Protein AF-A0A3S4YFW0-F1 (afdb_monomer_lite)

Radius of gyration: 24.54 Å; chains: 1; bounding box: 80×60×54 Å

Sequence (195 aa):
MRDVNQYNYLVNNYIDFGVVFLARPETEPKTDLAKRFREVRRTLGFKERKQFAEHLGITVGSIGTYETGISEPTASALSKYQEICGVSLDWLITGNGEMFTDMAKAKAAGFKPQAIPAGLMKKLGRLVYTTYHDAKITVSPEDVAELAAELYGKLQELVQDINDKEEVEATFPLLKLHLTRQIEAEKTQPAITQD

pLDDT: mean 85.44, std 19.43, range [35.22, 98.12]

Structure (mmCIF, N/CA/C/O backbone):
data_AF-A0A3S4YFW0-F1
#
_entry.id   AF-A0A3S4YFW0-F1
#
loop_
_atom_site.group_PDB
_atom_site.id
_atom_site.type_symbol
_atom_site.label_atom_id
_atom_site.label_alt_id
_atom_site.label_comp_id
_atom_site.label_asym_id
_atom_site.label_entity_id
_atom_site.label_seq_id
_atom_site.pdbx_PDB_ins_code
_atom_site.Cartn_x
_atom_site.Cartn_y
_atom_site.Cartn_z
_atom_site.occupancy
_atom_site.B_iso_or_equiv
_atom_site.auth_seq_id
_atom_site.auth_comp_id
_atom_site.auth_asym_id
_atom_site.auth_atom_id
_atom_site.pdbx_PDB_model_num
ATOM 1 N N . MET A 1 1 ? 38.154 44.973 -7.893 1.00 44.09 1 MET A N 1
ATOM 2 C CA . MET A 1 1 ? 37.350 43.742 -8.034 1.00 44.09 1 MET A CA 1
ATOM 3 C C . MET A 1 1 ? 38.050 42.651 -7.250 1.00 44.09 1 MET A C 1
ATOM 5 O O . MET A 1 1 ? 39.149 42.278 -7.631 1.00 44.09 1 MET A O 1
ATOM 9 N N . ARG A 1 2 ? 37.502 42.256 -6.096 1.00 35.22 2 ARG A N 1
ATOM 10 C CA . ARG A 1 2 ? 38.026 41.135 -5.303 1.00 35.22 2 ARG A CA 1
ATOM 11 C C . ARG A 1 2 ? 37.181 39.902 -5.613 1.00 35.22 2 ARG A C 1
ATOM 13 O O . ARG A 1 2 ? 35.969 40.012 -5.764 1.00 35.22 2 ARG A O 1
ATOM 20 N N . ASP A 1 3 ? 37.889 38.803 -5.797 1.00 37.16 3 ASP A N 1
ATOM 21 C CA . ASP A 1 3 ? 37.500 37.565 -6.461 1.00 37.16 3 ASP A CA 1
ATOM 22 C C . ASP A 1 3 ? 36.337 36.839 -5.760 1.00 37.16 3 ASP A C 1
ATOM 24 O O . ASP A 1 3 ? 36.405 36.522 -4.572 1.00 37.16 3 ASP A O 1
ATOM 28 N N . VAL A 1 4 ? 35.270 36.551 -6.509 1.00 43.91 4 VAL A N 1
ATOM 29 C CA . VAL A 1 4 ? 34.080 35.807 -6.045 1.00 43.91 4 VAL A CA 1
ATOM 30 C C . VAL A 1 4 ? 34.435 34.346 -5.701 1.00 43.91 4 VAL A C 1
ATOM 32 O O . VAL A 1 4 ? 33.697 33.670 -4.984 1.00 43.91 4 VAL A O 1
ATOM 35 N N . ASN A 1 5 ? 35.610 33.863 -6.124 1.00 44.06 5 ASN A N 1
ATOM 36 C CA . ASN A 1 5 ? 36.068 32.495 -5.876 1.00 44.06 5 ASN A CA 1
ATOM 37 C C . ASN A 1 5 ? 36.545 32.213 -4.445 1.00 44.06 5 ASN A C 1
ATOM 39 O O . ASN A 1 5 ? 36.581 31.050 -4.046 1.00 44.06 5 ASN A O 1
ATOM 43 N N . GLN A 1 6 ? 36.873 33.229 -3.640 1.00 39.81 6 GLN A N 1
ATOM 44 C CA . GLN A 1 6 ? 37.365 32.987 -2.277 1.00 39.81 6 GLN A CA 1
ATOM 45 C C . GLN A 1 6 ? 36.223 32.734 -1.274 1.00 39.81 6 GLN A C 1
ATOM 47 O O . GLN A 1 6 ? 36.401 31.987 -0.314 1.00 39.81 6 GLN A O 1
ATOM 52 N N . TYR A 1 7 ? 35.024 33.272 -1.533 1.00 35.31 7 TYR A N 1
ATOM 53 C CA . TYR A 1 7 ? 33.832 33.002 -0.716 1.00 35.31 7 TYR A CA 1
ATOM 54 C C . TYR A 1 7 ? 33.278 31.588 -0.945 1.00 35.31 7 TYR A C 1
ATOM 56 O O . TYR A 1 7 ? 32.907 30.917 0.016 1.00 35.31 7 TYR A O 1
ATOM 64 N N . ASN A 1 8 ? 33.320 31.075 -2.180 1.00 40.62 8 ASN A N 1
ATOM 65 C CA . ASN A 1 8 ? 32.900 29.698 -2.476 1.00 40.62 8 ASN A CA 1
ATOM 66 C C . ASN A 1 8 ? 33.830 28.627 -1.874 1.00 40.62 8 ASN A C 1
ATOM 68 O O . ASN A 1 8 ? 33.407 27.488 -1.688 1.00 40.62 8 ASN A O 1
ATOM 72 N N . TYR A 1 9 ? 35.070 28.976 -1.519 1.00 39.06 9 TYR A N 1
ATOM 73 C CA . TYR A 1 9 ? 36.003 28.053 -0.861 1.00 39.06 9 TYR A CA 1
ATOM 74 C C . TYR A 1 9 ? 35.789 27.930 0.655 1.00 39.06 9 TYR A C 1
ATOM 76 O O . TYR A 1 9 ? 36.162 26.917 1.246 1.00 39.06 9 TYR A O 1
ATOM 84 N N . LEU A 1 10 ? 35.173 28.933 1.291 1.00 37.12 10 LEU A N 1
ATOM 85 C CA . LEU A 1 10 ? 34.911 28.927 2.735 1.00 37.12 10 LEU A CA 1
ATOM 86 C C . LEU A 1 10 ? 33.535 28.347 3.084 1.00 37.12 10 LEU A C 1
ATOM 88 O O . LEU A 1 10 ? 33.390 27.740 4.140 1.00 37.12 10 LEU A O 1
ATOM 92 N N . VAL A 1 11 ? 32.552 28.444 2.181 1.00 43.03 11 VAL A N 1
ATOM 93 C CA . VAL A 1 11 ? 31.234 27.805 2.366 1.00 43.03 11 VAL A CA 1
ATOM 94 C C . VAL A 1 11 ? 31.310 26.282 2.168 1.00 43.03 11 VAL A C 1
ATOM 96 O O . VAL A 1 11 ? 30.580 25.543 2.821 1.00 43.03 11 VAL A O 1
ATOM 99 N N . ASN A 1 12 ? 32.246 25.792 1.347 1.00 41.66 12 ASN A N 1
ATOM 100 C CA . ASN A 1 12 ? 32.406 24.357 1.077 1.00 41.66 12 ASN A CA 1
ATOM 101 C C . ASN A 1 12 ? 33.238 23.585 2.119 1.00 41.66 12 ASN A C 1
ATOM 103 O O . ASN A 1 12 ? 33.219 22.361 2.094 1.00 41.66 12 ASN A O 1
ATOM 107 N N . ASN A 1 13 ? 33.937 24.259 3.041 1.00 36.12 13 ASN A N 1
ATOM 108 C CA . ASN A 1 13 ? 34.834 23.607 4.013 1.00 36.12 13 ASN A CA 1
ATOM 109 C C . ASN A 1 13 ? 34.310 23.596 5.463 1.00 36.12 13 ASN A C 1
ATOM 111 O O . ASN A 1 13 ? 35.030 23.186 6.367 1.00 36.12 13 ASN A O 1
ATOM 115 N N . TYR A 1 14 ? 33.060 24.010 5.699 1.00 37.97 14 TYR A N 1
ATOM 116 C CA . TYR A 1 14 ? 32.407 23.907 7.017 1.00 37.97 14 TYR A CA 1
ATOM 117 C C . TYR A 1 14 ? 31.302 22.841 7.090 1.00 37.97 14 TYR A C 1
ATOM 119 O O . TYR A 1 14 ? 30.657 22.702 8.126 1.00 37.97 14 TYR A O 1
ATOM 127 N N . ILE A 1 15 ? 31.106 22.055 6.026 1.00 41.66 15 ILE A N 1
ATOM 128 C CA . ILE A 1 15 ? 30.096 20.980 5.967 1.00 41.66 15 ILE A CA 1
ATOM 129 C C . ILE A 1 15 ? 30.733 19.580 6.096 1.00 41.66 15 ILE A C 1
ATOM 131 O O . ILE A 1 15 ? 30.098 18.578 5.786 1.00 41.66 15 ILE A O 1
ATOM 135 N N . ASP A 1 16 ? 31.984 19.499 6.566 1.00 43.38 16 ASP A N 1
ATOM 136 C CA . ASP A 1 16 ? 32.751 18.243 6.673 1.00 43.38 16 ASP A CA 1
ATOM 137 C C . ASP A 1 16 ? 32.855 17.698 8.116 1.00 43.38 16 ASP A C 1
ATOM 139 O O . ASP A 1 16 ? 33.684 16.852 8.436 1.00 43.38 16 ASP A O 1
ATOM 143 N N . PHE A 1 17 ? 31.986 18.160 9.021 1.00 41.84 17 PHE A N 1
ATOM 144 C CA . PHE A 1 17 ? 31.819 17.587 10.361 1.00 41.84 17 PHE A CA 1
ATOM 145 C C . PHE A 1 17 ? 30.342 17.246 10.600 1.00 41.84 17 PHE A C 1
ATOM 147 O O . PHE A 1 17 ? 29.591 18.032 11.172 1.00 41.84 17 PHE A O 1
ATOM 154 N N . GLY A 1 18 ? 29.928 16.056 10.149 1.00 42.81 18 GLY A N 1
ATOM 155 C CA . GLY A 1 18 ? 28.621 15.467 10.479 1.00 42.81 18 GLY A CA 1
ATOM 156 C C . GLY A 1 18 ? 27.689 15.222 9.290 1.00 42.81 18 GLY A C 1
ATOM 157 O O . GLY A 1 18 ? 26.524 15.607 9.332 1.00 42.81 18 GLY A O 1
ATOM 158 N N . VAL A 1 19 ? 28.167 14.567 8.228 1.00 40.34 19 VAL A N 1
ATOM 159 C CA . VAL A 1 19 ? 27.309 14.138 7.115 1.00 40.34 19 VAL A CA 1
ATOM 160 C C . VAL A 1 19 ? 26.475 12.930 7.551 1.00 40.34 19 VAL A C 1
ATOM 162 O O . VAL A 1 19 ? 26.890 11.779 7.427 1.00 40.34 19 VAL A O 1
ATOM 165 N N . VAL A 1 20 ? 25.254 13.180 8.025 1.00 38.56 20 VAL A N 1
ATOM 166 C CA . VAL A 1 20 ? 24.161 12.234 7.777 1.00 38.56 20 VAL A CA 1
ATOM 167 C C . VAL A 1 20 ? 24.018 12.182 6.258 1.00 38.56 20 VAL A C 1
ATOM 169 O O . VAL A 1 20 ? 23.710 13.191 5.627 1.00 38.56 20 VAL A O 1
ATOM 172 N N . PHE A 1 21 ? 24.326 11.033 5.658 1.00 40.59 21 PHE A N 1
ATOM 173 C CA . PHE A 1 21 ? 24.270 10.808 4.214 1.00 40.59 21 PHE A CA 1
ATOM 174 C C . PHE A 1 21 ? 22.805 10.829 3.747 1.00 40.59 21 PHE A C 1
ATOM 176 O O . PHE A 1 21 ? 22.186 9.790 3.530 1.00 40.59 21 PHE A O 1
ATOM 183 N N . LEU A 1 22 ? 22.203 12.015 3.644 1.00 44.50 22 LEU A N 1
ATOM 184 C CA . LEU A 1 22 ? 20.890 12.178 3.035 1.00 44.50 22 LEU A CA 1
ATOM 185 C C . LEU A 1 22 ? 21.078 12.074 1.522 1.00 44.50 22 LEU A C 1
ATOM 187 O O . LEU A 1 22 ? 21.596 12.987 0.877 1.00 44.50 22 LEU A O 1
ATOM 191 N N . ALA A 1 23 ? 20.696 10.927 0.959 1.00 57.19 23 ALA A N 1
ATOM 192 C CA . ALA A 1 23 ? 20.616 10.751 -0.483 1.00 57.19 23 ALA A CA 1
ATOM 193 C C . ALA A 1 23 ? 19.811 11.912 -1.089 1.00 57.19 23 ALA A C 1
ATOM 195 O O . ALA A 1 23 ? 18.739 12.262 -0.590 1.00 57.19 23 ALA A O 1
ATOM 196 N N . ARG A 1 24 ? 20.333 12.527 -2.157 1.00 64.31 24 ARG A N 1
ATOM 197 C CA . ARG A 1 24 ? 19.632 13.604 -2.865 1.00 64.31 24 ARG A CA 1
ATOM 198 C C . ARG A 1 24 ? 18.226 13.111 -3.246 1.00 64.31 24 ARG A C 1
ATOM 200 O O . ARG A 1 24 ? 18.136 12.034 -3.841 1.00 64.31 24 ARG A O 1
ATOM 207 N N . PRO A 1 25 ? 17.155 13.870 -2.947 1.00 72.12 25 PRO A N 1
ATOM 208 C CA . PRO A 1 25 ? 15.795 13.432 -3.238 1.00 72.12 25 PRO A CA 1
ATOM 209 C C . PRO A 1 25 ? 15.624 13.126 -4.732 1.00 72.12 25 PRO A C 1
ATOM 211 O O . PRO A 1 25 ? 16.119 13.864 -5.593 1.00 72.12 25 PRO A O 1
ATOM 214 N N . GLU A 1 26 ? 14.947 12.013 -5.038 1.00 83.06 26 GLU A N 1
ATOM 215 C CA . GLU A 1 26 ? 14.611 11.640 -6.413 1.00 83.06 26 GLU A CA 1
ATOM 216 C C . GLU A 1 26 ? 13.713 12.719 -7.032 1.00 83.06 26 GLU A C 1
ATOM 218 O O . GLU A 1 26 ? 12.770 13.190 -6.406 1.00 83.06 26 GLU A O 1
ATOM 223 N N . THR A 1 27 ? 13.963 13.094 -8.288 1.00 89.88 27 THR A N 1
ATOM 224 C CA . THR A 1 27 ? 13.076 14.005 -9.030 1.00 89.88 27 THR A CA 1
ATOM 225 C C . THR A 1 27 ? 11.651 13.459 -9.069 1.00 89.88 27 THR A C 1
ATOM 227 O O . THR A 1 27 ? 11.479 12.278 -9.361 1.00 89.88 27 THR A O 1
ATOM 230 N N . GLU A 1 28 ? 10.636 14.287 -8.828 1.00 91.31 28 GLU A N 1
ATOM 231 C CA . GLU A 1 28 ? 9.233 13.854 -8.837 1.00 91.31 28 GLU A CA 1
ATOM 232 C C . GLU A 1 28 ? 8.749 13.390 -10.228 1.00 91.31 28 GLU A C 1
ATOM 234 O O . GLU A 1 28 ? 9.193 13.939 -11.246 1.00 91.31 28 GLU A O 1
ATOM 239 N N . PR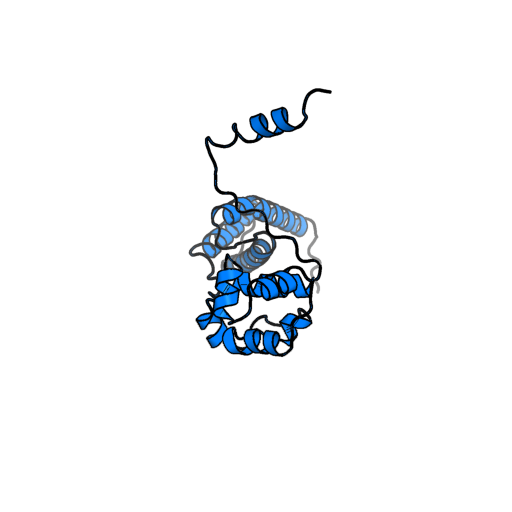O A 1 29 ? 7.864 12.374 -10.315 1.00 94.50 29 PRO A N 1
ATOM 240 C CA . PRO A 1 29 ? 7.258 11.961 -11.577 1.00 94.50 29 PRO A CA 1
ATOM 241 C C . PRO A 1 29 ? 6.345 13.058 -12.132 1.00 94.50 29 PRO A C 1
ATOM 243 O O . PRO A 1 29 ? 5.511 13.604 -11.412 1.00 94.50 29 PRO A O 1
ATOM 246 N N . LYS A 1 30 ? 6.454 13.346 -13.433 1.00 95.56 30 LYS A N 1
ATOM 247 C CA . LYS A 1 30 ? 5.636 14.374 -14.105 1.00 95.56 30 LYS A CA 1
ATOM 248 C C . LYS A 1 30 ? 4.295 13.863 -14.638 1.00 95.56 30 LYS A C 1
ATOM 250 O O . LYS A 1 30 ? 3.452 14.668 -15.014 1.00 95.56 30 LYS A O 1
ATOM 255 N N . THR A 1 31 ? 4.112 12.546 -14.709 1.00 94.75 31 THR A N 1
ATOM 256 C CA . THR A 1 31 ? 2.916 11.898 -15.270 1.00 94.75 31 THR A CA 1
ATOM 257 C C . THR A 1 31 ? 2.468 10.744 -14.380 1.00 94.75 31 THR A C 1
ATOM 259 O O . THR A 1 31 ? 3.277 10.174 -13.646 1.00 94.75 31 THR A O 1
ATOM 262 N N . ASP A 1 32 ? 1.194 10.358 -14.459 1.00 94.50 32 ASP A N 1
ATOM 263 C CA . ASP A 1 32 ? 0.684 9.224 -13.675 1.00 94.50 32 ASP A CA 1
ATOM 264 C C . ASP A 1 32 ? 1.288 7.888 -14.121 1.00 94.50 32 ASP A C 1
ATOM 266 O O . ASP A 1 32 ? 1.566 7.027 -13.291 1.00 94.50 32 ASP A O 1
ATOM 270 N N . LEU A 1 33 ? 1.604 7.747 -15.412 1.00 95.75 33 LEU A N 1
ATOM 271 C CA . LEU A 1 33 ? 2.367 6.605 -15.916 1.00 95.75 33 LEU A CA 1
ATOM 272 C C . LEU A 1 33 ? 3.743 6.519 -15.235 1.00 95.75 33 LEU A C 1
ATOM 274 O O . LEU A 1 33 ? 4.136 5.459 -14.753 1.00 95.75 33 LEU A O 1
ATOM 278 N N . ALA A 1 34 ? 4.455 7.644 -15.131 1.00 97.44 34 ALA A N 1
ATOM 279 C CA . ALA A 1 34 ? 5.755 7.699 -14.469 1.00 97.44 34 ALA A CA 1
ATOM 280 C C . ALA A 1 34 ? 5.668 7.365 -12.970 1.00 97.44 34 ALA A C 1
ATOM 282 O O . ALA A 1 34 ? 6.568 6.708 -12.437 1.00 97.44 34 ALA A O 1
ATOM 283 N N . LYS A 1 35 ? 4.579 7.773 -12.296 1.00 96.06 35 LYS A N 1
ATOM 284 C CA . LYS A 1 35 ? 4.300 7.373 -10.907 1.00 96.06 35 LYS A CA 1
ATOM 285 C C . LYS A 1 35 ? 4.183 5.856 -10.797 1.00 96.06 35 LYS A C 1
ATOM 287 O O . LYS A 1 35 ? 4.895 5.276 -9.986 1.00 96.06 35 LYS A O 1
ATOM 292 N N . ARG A 1 36 ? 3.394 5.214 -11.665 1.00 97.19 36 ARG A N 1
ATOM 293 C CA . ARG A 1 36 ? 3.211 3.752 -11.662 1.00 97.19 36 ARG A CA 1
ATOM 294 C C . ARG A 1 36 ? 4.503 2.985 -11.942 1.00 97.19 36 ARG A C 1
ATOM 296 O O . ARG A 1 36 ? 4.780 1.994 -11.276 1.00 97.19 36 ARG A O 1
ATOM 303 N N . PHE A 1 37 ? 5.359 3.466 -12.848 1.00 97.75 37 PHE A N 1
ATOM 304 C CA . PHE A 1 37 ? 6.691 2.873 -13.054 1.00 97.75 37 PHE A CA 1
ATOM 305 C C . PHE A 1 37 ? 7.546 2.890 -11.783 1.00 97.75 37 PHE A C 1
ATOM 307 O O . PHE A 1 37 ? 8.180 1.891 -11.435 1.00 97.75 37 PHE A O 1
ATOM 314 N N . ARG A 1 38 ? 7.544 4.021 -11.070 1.00 96.31 38 ARG A N 1
ATOM 315 C CA . ARG A 1 38 ? 8.252 4.147 -9.793 1.00 96.31 38 ARG A CA 1
ATOM 316 C C . ARG A 1 38 ? 7.621 3.275 -8.714 1.00 96.31 38 ARG A C 1
ATOM 318 O O . ARG A 1 38 ? 8.339 2.701 -7.898 1.00 96.31 38 ARG A O 1
ATOM 325 N N . GLU A 1 39 ? 6.299 3.188 -8.710 1.00 94.94 39 GLU A N 1
ATOM 326 C CA . GLU A 1 39 ? 5.530 2.382 -7.774 1.00 94.94 39 GLU A CA 1
ATOM 327 C C . GLU A 1 39 ? 5.893 0.905 -7.895 1.00 94.94 39 GLU A C 1
ATOM 329 O O . GLU A 1 39 ? 6.277 0.320 -6.892 1.00 94.94 39 GLU A O 1
ATOM 334 N N . VAL A 1 40 ? 5.929 0.332 -9.106 1.00 97.12 40 VAL A N 1
ATOM 335 C CA . VAL A 1 40 ? 6.371 -1.061 -9.318 1.00 97.12 40 VAL A CA 1
ATOM 336 C C . VAL A 1 40 ? 7.726 -1.313 -8.657 1.00 97.12 40 VAL A C 1
ATOM 338 O O . VAL A 1 40 ? 7.882 -2.268 -7.897 1.00 97.12 40 VAL A O 1
ATOM 341 N N . ARG A 1 41 ? 8.710 -0.437 -8.901 1.00 96.56 41 ARG A N 1
ATOM 342 C CA . ARG A 1 41 ? 10.050 -0.576 -8.321 1.00 96.56 41 ARG A CA 1
ATOM 343 C C . ARG A 1 41 ? 10.009 -0.605 -6.790 1.00 96.56 41 ARG A C 1
ATOM 345 O O . ARG A 1 41 ? 10.653 -1.452 -6.169 1.00 96.56 41 ARG A O 1
ATOM 352 N N . ARG A 1 42 ? 9.276 0.334 -6.187 1.00 92.38 42 ARG A N 1
ATOM 353 C CA . ARG A 1 42 ? 9.166 0.472 -4.727 1.00 92.38 42 ARG A CA 1
ATOM 354 C C . ARG A 1 42 ? 8.404 -0.697 -4.109 1.00 92.38 42 ARG A C 1
ATOM 356 O O . ARG A 1 42 ? 8.859 -1.242 -3.109 1.00 92.38 42 ARG A O 1
ATOM 363 N N . THR A 1 43 ? 7.322 -1.129 -4.746 1.00 91.00 43 THR A N 1
ATOM 364 C CA . THR A 1 43 ? 6.492 -2.267 -4.334 1.00 91.00 43 THR A CA 1
ATOM 365 C C . THR A 1 43 ? 7.262 -3.587 -4.360 1.00 91.00 43 THR A C 1
ATOM 367 O O . THR A 1 43 ? 7.057 -4.446 -3.505 1.00 91.00 43 THR A O 1
ATOM 370 N N . LEU A 1 44 ? 8.211 -3.738 -5.285 1.00 93.19 44 LEU A N 1
ATOM 371 C CA . LEU A 1 44 ? 9.139 -4.874 -5.323 1.00 93.19 44 LEU A CA 1
ATOM 372 C C . LEU A 1 44 ? 10.332 -4.728 -4.356 1.00 93.19 44 LEU A C 1
ATOM 374 O O . LEU A 1 44 ? 11.195 -5.600 -4.292 1.00 93.19 44 LEU A O 1
ATOM 378 N N . GLY A 1 45 ? 10.391 -3.639 -3.582 1.00 89.94 45 GLY A N 1
ATOM 379 C CA . GLY A 1 45 ? 11.388 -3.419 -2.534 1.00 89.94 45 GLY A CA 1
ATOM 380 C C . GLY A 1 45 ? 12.725 -2.842 -3.012 1.00 89.94 45 GLY A C 1
ATOM 381 O O . GLY A 1 45 ? 13.669 -2.760 -2.222 1.00 89.94 45 GLY A O 1
ATOM 382 N N . PHE A 1 46 ? 12.837 -2.413 -4.271 1.00 92.94 46 PHE A N 1
ATOM 383 C CA . PHE A 1 46 ? 14.074 -1.838 -4.802 1.00 92.94 46 PHE A CA 1
ATOM 384 C C . PHE A 1 46 ? 14.194 -0.352 -4.445 1.00 92.94 46 PHE A C 1
ATOM 386 O O . PHE A 1 46 ? 13.540 0.519 -5.031 1.00 92.94 46 PHE A O 1
ATOM 393 N N . LYS A 1 47 ? 15.094 -0.034 -3.509 1.00 89.25 47 LYS A N 1
ATOM 394 C CA . LYS A 1 47 ? 15.349 1.355 -3.090 1.00 89.25 47 LYS A CA 1
ATOM 395 C C . LYS A 1 47 ? 16.022 2.176 -4.188 1.00 89.25 47 LYS A C 1
ATOM 397 O O . LYS A 1 47 ? 15.676 3.338 -4.380 1.00 89.25 47 LYS A O 1
ATOM 402 N N . GLU A 1 48 ? 16.937 1.565 -4.937 1.00 92.31 48 GLU A N 1
ATOM 403 C CA . GLU A 1 48 ? 17.723 2.244 -5.967 1.00 92.31 48 GLU A CA 1
ATOM 404 C C . GLU A 1 48 ? 17.309 1.827 -7.382 1.00 92.31 48 GLU A C 1
ATOM 406 O O . GLU A 1 48 ? 17.177 0.640 -7.688 1.00 92.31 48 GLU A O 1
ATOM 411 N N . ARG A 1 49 ? 17.224 2.800 -8.303 1.00 95.56 49 ARG A N 1
ATOM 412 C CA . ARG A 1 49 ? 17.003 2.531 -9.739 1.00 95.56 49 ARG A CA 1
ATOM 413 C C . ARG A 1 49 ? 18.046 1.592 -10.330 1.00 95.56 49 ARG A C 1
ATOM 415 O O . ARG A 1 49 ? 17.717 0.820 -11.219 1.00 95.56 49 ARG A O 1
ATOM 422 N N . LYS A 1 50 ? 19.292 1.654 -9.847 1.00 96.00 50 LYS A N 1
ATOM 423 C CA . LYS A 1 50 ? 20.390 0.808 -10.329 1.00 96.00 50 LYS A CA 1
ATOM 424 C C . LYS A 1 50 ? 20.095 -0.679 -10.120 1.00 96.00 50 LYS A C 1
ATOM 426 O O . LYS A 1 50 ? 20.254 -1.453 -11.055 1.00 96.00 50 LYS A O 1
ATOM 431 N N . GLN A 1 51 ? 19.618 -1.045 -8.931 1.00 96.50 51 GLN A N 1
ATOM 432 C CA . GLN A 1 51 ? 19.278 -2.429 -8.590 1.00 96.50 51 GLN A CA 1
ATOM 433 C C . GLN A 1 51 ? 18.122 -2.942 -9.453 1.00 96.50 51 GLN A C 1
ATOM 435 O O . GLN A 1 51 ? 18.167 -4.051 -9.975 1.00 96.50 51 GLN A O 1
ATOM 440 N N . PHE A 1 52 ? 17.103 -2.106 -9.658 1.00 97.62 52 PHE A N 1
ATOM 441 C CA . PHE A 1 52 ? 15.950 -2.485 -10.470 1.00 97.62 52 PHE A CA 1
ATOM 442 C C . PHE A 1 52 ? 16.271 -2.574 -11.968 1.00 97.62 52 PHE A C 1
ATOM 444 O O . PHE A 1 52 ? 15.809 -3.473 -12.664 1.00 97.62 52 PHE A O 1
ATOM 451 N N . ALA A 1 53 ? 17.110 -1.664 -12.462 1.00 97.62 53 ALA A N 1
ATOM 452 C CA . ALA A 1 53 ? 17.629 -1.677 -13.823 1.00 97.62 53 ALA A CA 1
ATOM 453 C C . ALA A 1 53 ? 18.399 -2.975 -14.119 1.00 97.62 53 ALA A C 1
ATOM 455 O O . ALA A 1 53 ? 18.156 -3.610 -15.144 1.00 97.62 53 ALA A O 1
ATOM 456 N N . GLU A 1 54 ? 19.269 -3.399 -13.197 1.00 97.75 54 GLU A N 1
ATOM 457 C CA . GLU A 1 54 ? 19.980 -4.678 -13.276 1.00 97.75 54 GLU A CA 1
ATOM 458 C C . GLU A 1 54 ? 19.009 -5.866 -13.268 1.00 97.75 54 GLU A C 1
ATOM 460 O O . GLU A 1 54 ? 19.101 -6.725 -14.142 1.00 97.75 54 GLU A O 1
ATOM 465 N N . HIS A 1 55 ? 18.019 -5.860 -12.369 1.00 96.62 55 HIS A N 1
ATOM 466 C CA . HIS A 1 55 ? 16.991 -6.902 -12.288 1.00 96.62 55 HIS A CA 1
ATOM 467 C C . HIS A 1 55 ? 16.198 -7.073 -13.596 1.00 96.62 55 HIS A C 1
ATOM 469 O O . HIS A 1 55 ? 15.935 -8.194 -14.022 1.00 96.62 55 HIS A O 1
ATOM 475 N N . LEU A 1 56 ? 15.851 -5.969 -14.265 1.00 96.88 56 LEU A N 1
ATOM 476 C CA . LEU A 1 56 ? 15.125 -5.989 -15.539 1.00 96.88 56 LEU A CA 1
ATOM 477 C C . LEU A 1 56 ? 16.036 -6.143 -16.770 1.00 96.88 56 LEU A C 1
ATOM 479 O O . LEU A 1 56 ? 15.548 -6.293 -17.894 1.00 96.88 56 LEU A O 1
ATOM 483 N N . GLY A 1 57 ? 17.355 -6.017 -16.612 1.00 96.62 57 GLY A N 1
ATOM 484 C CA . GLY A 1 57 ? 18.282 -5.868 -17.735 1.00 96.62 57 GLY A CA 1
ATOM 485 C C . GLY A 1 57 ? 17.966 -4.641 -18.605 1.00 96.62 57 GLY A C 1
ATOM 486 O O . GLY A 1 57 ? 18.017 -4.718 -19.834 1.00 96.62 57 GLY A O 1
ATOM 487 N N . ILE A 1 58 ? 17.551 -3.528 -17.997 1.00 96.81 58 ILE A N 1
ATOM 488 C CA . ILE A 1 58 ? 17.298 -2.227 -18.644 1.00 96.81 58 ILE A CA 1
ATOM 489 C C . ILE A 1 58 ? 18.359 -1.241 -18.151 1.00 96.81 58 ILE A C 1
ATOM 491 O O . ILE A 1 58 ? 18.890 -1.389 -17.058 1.00 96.81 58 ILE A O 1
ATOM 495 N N . THR A 1 59 ? 18.706 -0.218 -18.933 1.00 97.50 59 THR A N 1
ATOM 496 C CA . THR A 1 59 ? 19.679 0.777 -18.459 1.00 97.50 59 THR A CA 1
ATOM 497 C C . THR A 1 59 ? 19.103 1.627 -17.320 1.00 97.50 59 THR A C 1
ATOM 499 O O . THR A 1 59 ? 17.924 1.989 -17.328 1.00 97.50 59 THR A O 1
ATOM 502 N N . VAL A 1 60 ? 19.951 2.019 -16.363 1.00 97.31 60 VAL A N 1
ATOM 503 C CA . VAL A 1 60 ? 19.558 2.913 -15.255 1.00 97.31 60 VAL A CA 1
ATOM 504 C C . VAL A 1 60 ? 18.987 4.235 -15.778 1.00 97.31 60 VAL A C 1
ATOM 506 O O . VAL A 1 60 ? 18.031 4.764 -15.213 1.00 97.31 60 VAL A O 1
ATOM 509 N N . GLY A 1 61 ? 19.545 4.746 -16.882 1.00 96.69 61 GLY A N 1
ATOM 510 C CA . GLY A 1 61 ? 19.071 5.959 -17.546 1.00 96.69 61 GLY A CA 1
ATOM 511 C C . GLY A 1 61 ? 17.632 5.826 -18.037 1.00 96.69 61 GLY A C 1
ATOM 512 O O . GLY A 1 61 ? 16.817 6.691 -17.734 1.00 96.69 61 GLY A O 1
ATOM 513 N N . SER A 1 62 ? 17.299 4.715 -18.705 1.00 97.31 62 SER A N 1
ATOM 514 C CA . SER A 1 62 ? 15.935 4.441 -19.175 1.00 97.31 62 SER A CA 1
ATOM 515 C C . SER A 1 62 ? 14.935 4.366 -18.020 1.00 97.31 62 SER A C 1
ATOM 517 O O . SER A 1 62 ? 13.901 5.022 -18.076 1.00 97.31 62 SER A O 1
ATOM 519 N N . ILE A 1 63 ? 15.262 3.648 -16.935 1.00 97.75 63 ILE A N 1
ATOM 520 C CA . ILE A 1 63 ? 14.415 3.612 -15.728 1.00 97.75 63 ILE A CA 1
ATOM 521 C C . ILE A 1 63 ? 14.215 5.027 -15.170 1.00 97.75 63 ILE A C 1
ATOM 523 O O . ILE A 1 63 ? 13.093 5.427 -14.872 1.00 97.75 63 ILE A O 1
ATOM 527 N N . GLY A 1 64 ? 15.290 5.817 -15.087 1.00 96.88 64 GLY A N 1
ATOM 528 C CA . GLY A 1 64 ? 15.227 7.205 -14.638 1.00 96.88 64 GLY A CA 1
ATOM 529 C C . GLY A 1 64 ? 14.305 8.076 -15.492 1.00 96.88 64 GLY A C 1
ATOM 530 O O . GLY A 1 64 ? 13.508 8.833 -14.938 1.00 96.88 64 GLY A O 1
ATOM 531 N N . THR A 1 65 ? 14.372 7.967 -16.820 1.00 97.06 65 THR A N 1
ATOM 532 C CA . THR A 1 65 ? 13.513 8.745 -17.724 1.00 97.06 65 THR A CA 1
ATOM 533 C C . THR A 1 65 ? 12.058 8.283 -17.695 1.00 97.06 65 THR A C 1
ATOM 535 O O . THR A 1 65 ? 11.173 9.133 -17.762 1.00 97.06 65 THR A O 1
ATOM 538 N N . TYR A 1 66 ? 11.796 6.984 -17.512 1.00 97.62 66 TYR A N 1
ATOM 539 C CA . TYR A 1 66 ? 10.434 6.456 -17.362 1.00 97.62 66 TYR A CA 1
ATOM 540 C C . TYR A 1 66 ? 9.799 6.922 -16.049 1.00 97.62 66 TYR A C 1
ATOM 542 O O . TYR A 1 66 ? 8.720 7.504 -16.056 1.00 97.62 66 TYR A O 1
ATOM 550 N N . GLU A 1 67 ? 10.504 6.782 -14.922 1.00 97.56 67 GLU A N 1
ATOM 551 C CA . GLU A 1 67 ? 10.007 7.182 -13.595 1.00 97.56 67 GLU A CA 1
ATOM 552 C C . GLU A 1 67 ? 9.877 8.696 -13.396 1.00 97.56 67 GLU A C 1
ATOM 554 O O . GLU A 1 67 ? 9.307 9.145 -12.399 1.00 97.56 67 GLU A O 1
ATOM 559 N N . THR A 1 68 ? 10.452 9.500 -14.289 1.00 96.56 68 THR A N 1
ATOM 560 C CA . THR A 1 68 ? 10.309 10.965 -14.284 1.00 96.56 68 THR A CA 1
ATOM 561 C C . THR A 1 68 ? 9.349 11.464 -15.362 1.00 96.56 68 THR A C 1
ATOM 563 O O . THR A 1 68 ? 8.974 12.636 -15.334 1.00 96.56 68 THR A O 1
ATOM 566 N N . GLY A 1 69 ? 8.915 10.595 -16.282 1.00 96.12 69 GLY A N 1
ATOM 567 C CA . GLY A 1 69 ? 8.049 10.953 -17.406 1.00 96.12 69 GLY A CA 1
ATOM 568 C C . GLY A 1 69 ? 8.759 11.768 -18.488 1.00 96.12 69 GLY A C 1
ATOM 569 O O . GLY A 1 69 ? 8.117 12.543 -19.188 1.00 96.12 69 GLY A O 1
ATOM 570 N N . ILE A 1 70 ? 10.087 11.651 -18.595 1.00 96.44 70 ILE A N 1
ATOM 571 C CA . ILE A 1 70 ? 10.878 12.297 -19.656 1.00 96.44 70 ILE A CA 1
ATOM 572 C C . ILE A 1 70 ? 10.720 11.547 -20.983 1.00 96.44 70 ILE A C 1
ATOM 574 O O . ILE A 1 70 ? 10.745 12.169 -22.041 1.00 96.44 70 ILE A O 1
ATOM 578 N N . SER A 1 71 ? 10.575 10.223 -20.935 1.00 95.00 71 SER A N 1
ATOM 579 C CA . SER A 1 71 ? 10.366 9.391 -22.118 1.00 95.00 71 SER A CA 1
ATOM 580 C C . SER A 1 71 ? 9.325 8.313 -21.859 1.00 95.00 71 SER A C 1
ATOM 582 O O . SER A 1 71 ? 9.102 7.900 -20.718 1.00 95.00 71 SER A O 1
ATOM 584 N N . GLU A 1 72 ? 8.702 7.854 -22.940 1.00 92.31 72 GLU A N 1
ATOM 585 C CA . GLU A 1 72 ? 7.790 6.718 -22.911 1.00 92.31 72 GLU A CA 1
ATOM 586 C C . GLU A 1 72 ? 8.558 5.386 -22.970 1.00 92.31 72 GLU A C 1
ATOM 588 O O . GLU A 1 72 ? 9.623 5.297 -23.599 1.00 92.31 72 GLU A O 1
ATOM 593 N N . PRO A 1 73 ? 8.042 4.335 -22.310 1.00 94.19 73 PRO A N 1
ATOM 594 C CA . PRO A 1 73 ? 8.630 3.005 -22.359 1.00 94.19 73 PRO A CA 1
ATOM 595 C C . PRO A 1 73 ? 8.493 2.396 -23.756 1.00 94.19 73 PRO A C 1
ATOM 597 O O . PRO A 1 73 ? 7.469 2.523 -24.422 1.00 94.19 73 PRO A O 1
ATOM 600 N N . THR A 1 74 ? 9.518 1.669 -24.195 1.00 96.50 74 THR A N 1
ATOM 601 C CA . THR A 1 74 ? 9.405 0.866 -25.418 1.00 96.50 74 THR A CA 1
ATOM 602 C C . THR A 1 74 ? 8.585 -0.395 -25.152 1.00 96.50 74 TH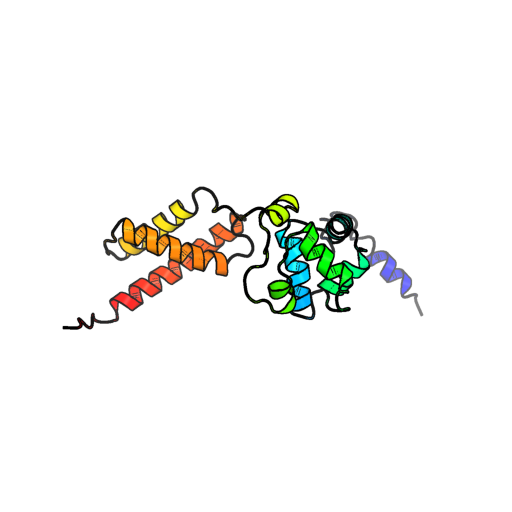R A C 1
ATOM 604 O O . THR A 1 74 ? 8.520 -0.872 -24.017 1.00 96.50 74 THR A O 1
ATOM 607 N N . ALA A 1 75 ? 8.036 -1.007 -26.205 1.00 96.81 75 ALA A N 1
ATOM 608 C CA . ALA A 1 75 ? 7.365 -2.305 -26.088 1.00 96.81 75 ALA A CA 1
ATOM 609 C C . ALA A 1 75 ? 8.266 -3.365 -25.422 1.00 96.81 75 ALA A C 1
ATOM 611 O O . ALA A 1 75 ? 7.817 -4.094 -24.549 1.00 96.81 75 ALA A O 1
ATOM 612 N N . SER A 1 76 ? 9.566 -3.380 -25.749 1.00 96.94 76 SER A N 1
ATOM 613 C CA . SER A 1 76 ? 10.537 -4.283 -25.113 1.00 96.94 76 SER A CA 1
ATOM 614 C C . SER A 1 76 ? 10.706 -4.020 -23.612 1.00 96.94 76 SER A C 1
ATOM 616 O O . SER A 1 76 ? 10.850 -4.967 -22.839 1.00 96.94 76 SER A O 1
ATOM 618 N N . ALA A 1 77 ? 10.672 -2.755 -23.177 1.00 96.56 77 ALA A N 1
ATOM 619 C CA . ALA A 1 77 ? 10.688 -2.431 -21.755 1.00 96.56 77 ALA A CA 1
ATOM 620 C C . ALA A 1 77 ? 9.406 -2.924 -21.070 1.00 96.56 77 ALA A C 1
ATOM 622 O O . ALA A 1 77 ? 9.500 -3.585 -20.043 1.00 96.56 77 ALA A O 1
ATOM 623 N N . LEU A 1 78 ? 8.231 -2.682 -21.659 1.00 97.69 78 LEU A N 1
ATOM 624 C CA . LEU A 1 78 ? 6.949 -3.160 -21.126 1.00 97.69 78 LEU A CA 1
ATOM 625 C C . LEU A 1 78 ? 6.922 -4.689 -20.978 1.00 97.69 78 LEU A C 1
ATOM 627 O O . LEU A 1 78 ? 6.579 -5.190 -19.907 1.00 97.69 78 LEU A O 1
ATOM 631 N N . SER A 1 79 ? 7.375 -5.429 -21.997 1.00 97.50 79 SER A N 1
ATOM 632 C CA . SER A 1 79 ? 7.472 -6.893 -21.937 1.00 97.50 79 SER A CA 1
ATOM 633 C C . SER A 1 79 ? 8.322 -7.366 -20.760 1.00 97.50 79 SER A C 1
ATOM 635 O O . SER A 1 79 ? 7.924 -8.293 -20.067 1.00 97.50 79 SER A O 1
ATOM 637 N N . LYS A 1 80 ? 9.438 -6.694 -20.448 1.00 97.88 80 LYS A N 1
ATOM 638 C CA . LYS A 1 80 ? 10.280 -7.051 -19.293 1.00 97.88 80 LYS A CA 1
ATOM 639 C C . LYS A 1 80 ? 9.558 -6.882 -17.957 1.00 97.88 80 LYS A C 1
ATOM 641 O O . LYS A 1 80 ? 9.678 -7.752 -17.101 1.00 97.88 80 LYS A O 1
ATOM 646 N N . TYR A 1 81 ? 8.784 -5.810 -17.781 1.00 97.94 81 TYR A N 1
ATOM 647 C CA . TYR A 1 81 ? 7.980 -5.617 -16.564 1.00 97.94 81 TYR A CA 1
ATOM 648 C C . TYR A 1 81 ? 6.950 -6.743 -16.397 1.00 97.94 81 TYR A C 1
ATOM 650 O O . TYR A 1 81 ? 6.771 -7.270 -15.299 1.00 97.94 81 TYR A O 1
ATOM 658 N N . GLN A 1 82 ? 6.308 -7.158 -17.487 1.00 97.69 82 GLN A N 1
ATOM 659 C CA . GLN A 1 82 ? 5.340 -8.250 -17.454 1.00 97.69 82 GLN A CA 1
ATOM 660 C C . GLN A 1 82 ? 6.005 -9.620 -17.233 1.00 97.69 82 GLN A C 1
ATOM 662 O O . GLN A 1 82 ? 5.566 -10.408 -16.396 1.00 97.69 82 GLN A O 1
ATOM 667 N N . GLU A 1 83 ? 7.069 -9.927 -17.973 1.00 97.56 83 GLU A N 1
ATOM 668 C CA . GLU A 1 83 ? 7.701 -11.248 -17.983 1.00 97.56 83 GLU A CA 1
ATOM 669 C C . GLU A 1 83 ? 8.499 -11.538 -16.715 1.00 97.56 83 GLU A C 1
ATOM 671 O O . GLU A 1 83 ? 8.433 -12.665 -16.223 1.00 97.56 83 GLU A O 1
ATOM 676 N N . ILE A 1 84 ? 9.217 -10.538 -16.197 1.00 97.38 84 ILE A N 1
ATOM 677 C CA . ILE A 1 84 ? 10.117 -10.683 -15.046 1.00 97.38 84 ILE A CA 1
ATOM 678 C C . ILE A 1 84 ? 9.360 -10.423 -13.744 1.00 97.38 84 ILE A C 1
ATOM 680 O O . ILE A 1 84 ? 9.478 -11.197 -12.799 1.00 97.38 84 ILE A O 1
ATOM 684 N N . CYS A 1 85 ? 8.552 -9.361 -13.696 1.00 96.88 85 CYS A N 1
ATOM 685 C CA . CYS A 1 85 ? 7.890 -8.938 -12.462 1.00 96.88 85 CYS A CA 1
ATOM 686 C C . CYS A 1 85 ? 6.423 -9.374 -12.361 1.00 96.88 85 CYS A C 1
ATOM 688 O O . CYS A 1 85 ? 5.821 -9.207 -11.305 1.00 96.88 85 CYS A O 1
ATOM 690 N N . GLY A 1 86 ? 5.825 -9.914 -13.428 1.00 97.12 86 GLY A N 1
ATOM 691 C CA . GLY A 1 86 ? 4.408 -10.290 -13.432 1.00 97.12 86 GLY A CA 1
ATOM 692 C C . GLY A 1 86 ? 3.447 -9.099 -13.458 1.00 97.12 86 GLY A C 1
ATOM 693 O O . GLY A 1 86 ? 2.281 -9.264 -13.098 1.00 97.12 86 GLY A O 1
ATOM 694 N N . VAL A 1 87 ? 3.924 -7.909 -13.844 1.00 97.94 87 VAL A N 1
ATOM 695 C CA . VAL A 1 87 ? 3.132 -6.669 -13.855 1.00 97.94 87 VAL A CA 1
ATOM 696 C C . VAL A 1 87 ? 2.058 -6.714 -14.942 1.00 97.94 87 VAL A C 1
ATOM 698 O O . VAL A 1 87 ? 2.322 -7.100 -16.081 1.00 97.94 87 VAL A O 1
ATOM 701 N N . SER A 1 88 ? 0.856 -6.268 -14.590 1.00 98.12 88 SER A N 1
ATOM 702 C CA . SER A 1 88 ? -0.249 -6.041 -15.517 1.00 98.12 88 SER A CA 1
ATOM 703 C C . SER A 1 88 ? 0.043 -4.830 -16.401 1.00 98.12 88 SER A C 1
ATOM 705 O O . SER A 1 88 ? 0.183 -3.711 -15.903 1.00 98.12 88 SER A O 1
ATOM 707 N N . LEU A 1 89 ? 0.112 -5.023 -17.721 1.00 97.38 89 LEU A N 1
ATOM 708 C CA . LEU A 1 89 ? 0.268 -3.899 -18.652 1.00 97.38 89 LEU A CA 1
ATOM 709 C C . LEU A 1 89 ? -0.969 -2.996 -18.678 1.00 97.38 89 LEU A C 1
ATOM 711 O O . LEU A 1 89 ? -0.823 -1.790 -18.862 1.00 97.38 89 LEU A O 1
ATOM 715 N N . ASP A 1 90 ? -2.158 -3.560 -18.451 1.00 97.69 90 ASP A N 1
ATOM 716 C CA . ASP A 1 90 ? -3.399 -2.789 -18.364 1.00 97.69 90 ASP A CA 1
ATOM 717 C C . ASP A 1 90 ? -3.351 -1.817 -17.181 1.00 97.69 90 ASP A C 1
ATOM 719 O O . ASP A 1 90 ? -3.515 -0.611 -17.370 1.00 97.69 90 ASP A O 1
ATOM 723 N N . TRP A 1 91 ? -2.982 -2.305 -15.992 1.00 97.88 91 TRP A N 1
ATOM 724 C CA . TRP A 1 91 ? -2.784 -1.451 -14.819 1.00 97.88 91 TRP A CA 1
ATOM 725 C C . TRP A 1 91 ? -1.637 -0.463 -15.023 1.00 97.88 91 TRP A C 1
ATOM 727 O O . TRP A 1 91 ? -1.768 0.720 -14.720 1.00 97.88 91 TRP A O 1
ATOM 737 N N . LEU A 1 92 ? -0.509 -0.905 -15.583 1.00 97.12 92 LEU A N 1
ATOM 738 C CA . LEU A 1 92 ? 0.649 -0.035 -15.768 1.00 97.12 92 LEU A CA 1
ATOM 739 C C . LEU A 1 92 ? 0.320 1.145 -16.695 1.00 97.12 92 LEU A C 1
ATOM 741 O O . LEU A 1 92 ? 0.732 2.273 -16.424 1.00 97.12 92 LEU A O 1
ATOM 745 N N . ILE A 1 93 ? -0.458 0.914 -17.755 1.00 95.25 93 ILE A N 1
ATOM 746 C CA . ILE A 1 93 ? -0.835 1.944 -18.729 1.00 95.25 93 ILE A CA 1
ATOM 747 C C . ILE A 1 93 ? -2.006 2.790 -18.222 1.00 95.25 93 ILE A C 1
ATOM 749 O O . ILE A 1 93 ? -1.920 4.017 -18.270 1.00 95.25 93 ILE A O 1
ATOM 753 N N . THR A 1 94 ? -3.070 2.168 -17.714 1.00 95.06 94 THR A N 1
ATOM 754 C CA . THR A 1 94 ? -4.341 2.848 -17.403 1.00 95.06 94 THR A CA 1
ATOM 755 C C . THR A 1 94 ? -4.494 3.229 -15.931 1.00 95.06 94 THR A C 1
ATOM 757 O O . THR A 1 94 ? -5.174 4.202 -15.621 1.00 95.06 94 THR A O 1
ATOM 760 N N . GLY A 1 95 ? -3.833 2.504 -15.029 1.00 92.12 95 GLY A N 1
ATOM 761 C CA . GLY A 1 95 ? -4.030 2.576 -13.580 1.00 92.12 95 GLY A CA 1
ATOM 762 C C . GLY A 1 95 ? -5.198 1.736 -13.059 1.00 92.12 95 GLY A C 1
ATOM 763 O O . GLY A 1 95 ? -5.437 1.741 -11.856 1.00 92.12 95 GLY A O 1
ATOM 764 N N . ASN A 1 96 ? -5.919 1.022 -13.926 1.00 90.56 96 ASN A N 1
ATOM 765 C CA . ASN A 1 96 ? -7.082 0.230 -13.534 1.00 90.56 96 ASN A CA 1
ATOM 766 C C . ASN A 1 96 ? -6.705 -1.220 -13.204 1.00 90.56 96 ASN A C 1
ATOM 768 O O . ASN A 1 96 ? -5.800 -1.795 -13.804 1.00 90.56 96 ASN A O 1
ATOM 772 N N . GLY A 1 97 ? -7.446 -1.827 -12.276 1.00 92.81 97 GLY A N 1
ATOM 773 C CA . GLY A 1 97 ? -7.259 -3.224 -11.884 1.00 92.81 97 GLY A CA 1
ATOM 774 C C . GLY A 1 97 ? -6.062 -3.450 -10.958 1.00 92.81 97 GLY A C 1
ATOM 775 O O . GLY A 1 97 ? -5.617 -2.546 -10.257 1.00 92.81 97 GLY A O 1
ATOM 776 N N . GLU A 1 98 ? -5.562 -4.683 -10.941 1.00 92.00 98 GLU A N 1
ATOM 777 C CA . GLU A 1 98 ? -4.464 -5.105 -10.068 1.00 92.00 98 GLU A CA 1
ATOM 778 C C . GLU A 1 98 ? -3.092 -4.867 -10.713 1.00 92.00 98 GLU A C 1
ATOM 780 O O . GLU A 1 98 ? -2.895 -5.126 -11.905 1.00 92.00 98 GLU A O 1
ATOM 785 N N . MET A 1 99 ? -2.105 -4.462 -9.904 1.00 95.69 99 MET A N 1
ATOM 786 C CA . MET A 1 99 ? -0.727 -4.226 -10.359 1.00 95.69 99 MET A CA 1
ATOM 787 C C . MET A 1 99 ? -0.076 -5.479 -10.955 1.00 95.69 99 MET A C 1
ATOM 789 O O . MET A 1 99 ? 0.686 -5.376 -11.918 1.00 95.69 99 MET A O 1
ATOM 793 N N . PHE A 1 100 ? -0.366 -6.660 -10.406 1.00 96.50 100 PHE A N 1
ATOM 794 C CA . PHE A 1 100 ? 0.245 -7.920 -10.822 1.00 96.50 100 PHE A CA 1
ATOM 795 C C . PHE A 1 100 ? -0.797 -8.886 -11.383 1.00 96.50 100 PHE A C 1
ATOM 797 O O . PHE A 1 100 ? -1.771 -9.224 -10.719 1.00 96.50 100 PHE A O 1
ATOM 804 N N . THR A 1 101 ? -0.547 -9.392 -12.590 1.00 95.38 101 THR A N 1
ATOM 805 C CA . THR A 1 101 ? -1.311 -10.500 -13.192 1.00 95.38 101 THR A CA 1
ATOM 806 C C . THR A 1 101 ? -0.731 -11.870 -12.847 1.00 95.38 101 THR A C 1
ATOM 808 O O . THR A 1 101 ? -1.413 -12.879 -13.000 1.00 95.38 101 THR A O 1
ATOM 811 N N . ASP A 1 102 ? 0.525 -11.926 -12.390 1.00 95.19 102 ASP A N 1
ATOM 812 C CA . ASP A 1 102 ? 1.201 -13.166 -11.998 1.00 95.19 102 ASP A CA 1
ATOM 813 C C . ASP A 1 102 ? 1.877 -13.000 -10.632 1.00 95.19 102 ASP A C 1
ATOM 815 O O . ASP A 1 102 ? 2.980 -12.462 -10.499 1.00 95.19 102 ASP A O 1
ATOM 819 N N . MET A 1 103 ? 1.201 -13.499 -9.599 1.00 92.50 103 MET A N 1
ATOM 820 C CA . MET A 1 103 ? 1.676 -13.421 -8.219 1.00 92.50 103 MET A CA 1
ATOM 821 C C . MET A 1 103 ? 2.908 -14.286 -7.946 1.00 92.50 103 MET A C 1
ATOM 823 O O . MET A 1 103 ? 3.642 -14.000 -6.998 1.00 92.50 103 MET A O 1
ATOM 827 N N . ALA A 1 104 ? 3.148 -15.343 -8.727 1.00 93.44 104 ALA A N 1
ATOM 828 C CA . ALA A 1 104 ? 4.342 -16.165 -8.561 1.00 93.44 104 ALA A CA 1
ATOM 829 C C . AL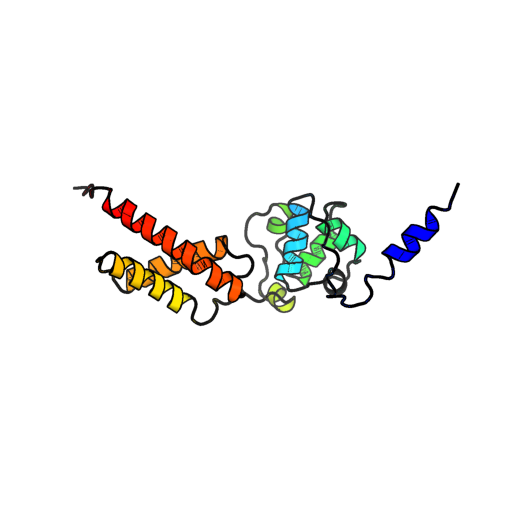A A 1 104 ? 5.578 -15.388 -9.025 1.00 93.44 104 ALA A C 1
ATOM 831 O O . ALA A 1 104 ? 6.571 -15.324 -8.296 1.00 93.44 104 ALA A O 1
ATOM 832 N N . LYS A 1 105 ? 5.479 -14.717 -10.179 1.00 95.31 105 LYS A N 1
ATOM 833 C CA . LYS A 1 105 ? 6.528 -13.822 -10.684 1.00 95.31 105 LYS A CA 1
ATOM 834 C C . LYS A 1 105 ? 6.740 -12.617 -9.786 1.00 95.31 105 LYS A C 1
ATOM 836 O O . LYS A 1 105 ? 7.879 -12.339 -9.431 1.00 95.31 105 LYS A O 1
ATOM 841 N N . ALA A 1 106 ? 5.664 -11.965 -9.346 1.00 92.75 106 ALA A N 1
ATOM 842 C CA . ALA A 1 106 ? 5.764 -10.831 -8.433 1.00 92.75 106 ALA A CA 1
ATOM 843 C C . ALA A 1 106 ? 6.548 -11.213 -7.168 1.00 92.75 106 ALA A C 1
ATOM 845 O O . ALA A 1 106 ? 7.514 -10.542 -6.806 1.00 92.75 106 ALA A O 1
ATOM 846 N N . LYS A 1 107 ? 6.195 -12.340 -6.528 1.00 91.31 107 LYS A N 1
ATOM 847 C CA . LYS A 1 107 ? 6.900 -12.842 -5.336 1.00 91.31 107 LYS A CA 1
ATOM 848 C C . LYS A 1 107 ? 8.365 -13.173 -5.619 1.00 91.31 107 LYS A C 1
ATOM 850 O O . LYS A 1 107 ? 9.228 -12.807 -4.825 1.00 91.31 107 LYS A O 1
ATOM 855 N N . ALA A 1 108 ? 8.653 -13.829 -6.745 1.00 92.44 108 ALA A N 1
ATOM 856 C CA . ALA A 1 108 ? 10.024 -14.127 -7.162 1.00 92.44 108 ALA A CA 1
ATOM 857 C C . ALA A 1 108 ? 10.848 -12.851 -7.423 1.00 92.44 108 ALA A C 1
ATOM 859 O O . ALA A 1 108 ? 12.039 -12.818 -7.119 1.00 92.44 108 ALA A O 1
ATOM 860 N N . ALA A 1 109 ? 10.205 -11.789 -7.914 1.00 91.50 109 ALA A N 1
ATOM 861 C CA . ALA A 1 109 ? 10.797 -10.474 -8.149 1.00 91.50 109 ALA A CA 1
ATOM 862 C C . ALA A 1 109 ? 10.927 -9.609 -6.880 1.00 91.50 109 ALA A C 1
ATOM 864 O O . ALA A 1 109 ? 11.390 -8.474 -6.959 1.00 91.50 109 ALA A O 1
ATOM 865 N N . GLY A 1 110 ? 10.545 -10.128 -5.708 1.00 87.12 110 GLY A N 1
ATOM 866 C CA . GLY A 1 110 ? 10.703 -9.442 -4.426 1.00 87.12 110 GLY A CA 1
ATOM 867 C C . GLY A 1 110 ? 9.419 -8.857 -3.843 1.00 87.12 110 GLY A C 1
ATOM 868 O O . GLY A 1 110 ? 9.471 -8.311 -2.740 1.00 87.12 110 GLY A O 1
ATOM 869 N N . PHE A 1 111 ? 8.265 -9.015 -4.506 1.00 89.00 111 PHE A N 1
ATOM 870 C CA . PHE A 1 111 ? 6.981 -8.635 -3.921 1.00 89.00 111 PHE A CA 1
ATOM 871 C C . PHE A 1 111 ? 6.736 -9.428 -2.639 1.00 89.00 111 PHE A C 1
ATOM 873 O O . PHE A 1 111 ? 6.587 -10.655 -2.644 1.00 89.00 111 PHE A O 1
ATOM 880 N N . LYS A 1 112 ? 6.647 -8.709 -1.527 1.00 81.12 112 LYS A N 1
ATOM 881 C CA . LYS A 1 112 ? 6.210 -9.260 -0.251 1.00 81.12 112 LYS A CA 1
ATOM 882 C C . LYS A 1 112 ? 4.800 -8.738 -0.023 1.00 81.12 112 LYS A C 1
ATOM 884 O O . LYS A 1 112 ? 4.659 -7.531 0.163 1.00 81.12 112 LYS A O 1
ATOM 889 N N . PRO A 1 113 ? 3.769 -9.606 -0.049 1.00 68.75 113 PRO A N 1
ATOM 890 C CA . PRO A 1 113 ? 2.438 -9.200 0.371 1.00 68.75 113 PRO A CA 1
ATOM 891 C C . PRO A 1 113 ? 2.567 -8.525 1.730 1.00 68.75 113 PRO A C 1
ATOM 893 O O . PRO A 1 113 ? 3.208 -9.085 2.625 1.00 68.75 113 PRO A O 1
ATOM 896 N N . GLN A 1 114 ? 2.026 -7.316 1.857 1.00 68.75 114 GLN A N 1
ATOM 897 C CA . GLN A 1 114 ? 2.035 -6.610 3.128 1.00 68.75 114 GLN A CA 1
ATOM 898 C C . GLN A 1 114 ? 1.259 -7.477 4.121 1.00 68.75 114 GLN A C 1
ATOM 900 O O . GLN A 1 114 ? 0.047 -7.651 4.004 1.00 68.75 114 GLN A O 1
ATOM 905 N N . ALA A 1 115 ? 1.975 -8.120 5.039 1.00 74.25 115 ALA A N 1
ATOM 906 C CA . ALA A 1 115 ? 1.341 -8.878 6.098 1.00 74.25 115 ALA A CA 1
ATOM 907 C C . ALA A 1 115 ? 0.745 -7.873 7.078 1.00 74.25 115 ALA A C 1
ATOM 909 O O . ALA A 1 115 ? 1.398 -6.890 7.419 1.00 74.25 115 ALA A O 1
ATOM 910 N N . ILE A 1 116 ? -0.468 -8.131 7.563 1.00 81.25 116 ILE A N 1
ATOM 911 C CA . ILE A 1 116 ? -1.021 -7.346 8.665 1.00 81.25 116 ILE A CA 1
ATOM 912 C C . ILE A 1 116 ? -0.038 -7.464 9.841 1.00 81.25 116 ILE A C 1
ATOM 914 O O . ILE A 1 116 ? 0.211 -8.591 10.293 1.00 81.25 116 ILE A O 1
ATOM 918 N N . PRO A 1 117 ? 0.536 -6.351 10.342 1.00 85.12 117 PRO A N 1
ATOM 919 C CA . PRO A 1 117 ? 1.487 -6.411 11.437 1.00 85.12 117 PRO A CA 1
ATOM 920 C C . PRO A 1 117 ? 0.892 -7.157 12.630 1.00 85.12 117 PRO A C 1
ATOM 922 O O . PRO A 1 117 ? -0.253 -6.926 13.035 1.00 85.12 117 PRO A O 1
ATOM 925 N N . ALA A 1 118 ? 1.676 -8.066 13.209 1.00 85.19 118 ALA A N 1
ATOM 926 C CA . ALA A 1 118 ? 1.216 -8.886 14.319 1.00 85.19 118 ALA A CA 1
ATOM 927 C C . ALA A 1 118 ? 0.704 -8.005 15.472 1.00 85.19 118 ALA A C 1
ATOM 929 O O . ALA A 1 118 ? 1.404 -7.126 15.973 1.00 85.19 118 ALA A O 1
ATOM 930 N N . GLY A 1 119 ? -0.536 -8.252 15.898 1.00 90.56 119 GLY A N 1
ATOM 931 C CA . GLY A 1 119 ? -1.184 -7.500 16.971 1.00 90.56 119 GLY A CA 1
ATOM 932 C C . GLY A 1 119 ? -1.859 -6.192 16.548 1.00 90.56 119 GLY A C 1
ATOM 933 O O . GLY A 1 119 ? -2.557 -5.620 17.384 1.00 90.56 119 GLY A O 1
ATOM 934 N N . LEU A 1 120 ? -1.745 -5.746 15.289 1.00 94.31 120 LEU A N 1
ATOM 935 C CA . LEU A 1 120 ? -2.426 -4.535 14.813 1.00 94.31 120 LEU A CA 1
ATOM 936 C C . LEU A 1 120 ? -3.949 -4.653 14.951 1.00 94.31 120 LEU A C 1
ATOM 938 O O . LEU A 1 120 ? -4.566 -3.824 15.614 1.00 94.31 120 LEU A O 1
ATOM 942 N N . MET A 1 121 ? -4.542 -5.741 14.448 1.00 95.50 121 MET A N 1
ATOM 943 C CA . MET A 1 121 ? -5.987 -5.989 14.591 1.00 95.50 121 MET A CA 1
ATOM 944 C C . MET A 1 121 ? -6.433 -6.031 16.055 1.00 95.50 121 MET A C 1
ATOM 946 O O . MET A 1 121 ? -7.491 -5.517 16.401 1.00 95.50 121 MET A O 1
ATOM 950 N N . LYS A 1 122 ? -5.596 -6.568 16.951 1.00 96.25 122 LYS A N 1
ATOM 951 C CA . LYS A 1 122 ? -5.872 -6.562 18.395 1.00 96.25 122 LYS A CA 1
ATOM 952 C C . LYS A 1 122 ? -5.898 -5.137 18.956 1.00 96.25 122 LYS A C 1
ATOM 954 O O . LYS A 1 122 ? -6.733 -4.838 19.809 1.00 96.25 122 LYS A O 1
ATOM 959 N N . LYS A 1 123 ? -4.989 -4.263 18.512 1.00 97.06 123 LYS A N 1
ATOM 960 C CA . LYS A 1 123 ? -4.973 -2.852 18.923 1.00 97.06 123 LYS A CA 1
ATOM 961 C C . LYS A 1 123 ? -6.192 -2.101 18.391 1.00 97.06 123 LYS A C 1
ATOM 963 O O . LYS A 1 123 ? -6.808 -1.377 19.165 1.00 97.06 123 LYS A O 1
ATOM 968 N N . LEU A 1 124 ? -6.565 -2.315 17.129 1.00 97.81 124 LEU A N 1
ATOM 969 C CA . LEU A 1 124 ? -7.756 -1.709 16.524 1.00 97.81 124 LEU A CA 1
ATOM 970 C C . LEU A 1 124 ? -9.040 -2.175 17.223 1.00 97.81 124 LEU A C 1
ATOM 972 O O . LEU A 1 124 ? -9.831 -1.341 17.648 1.00 97.81 124 LEU A O 1
ATOM 976 N N . GLY A 1 125 ? -9.192 -3.477 17.482 1.00 97.69 125 GLY A N 1
ATOM 977 C CA . GLY A 1 125 ? -10.326 -4.001 18.254 1.00 97.69 125 GLY A CA 1
ATOM 978 C C . GLY A 1 125 ? -10.392 -3.434 19.675 1.00 97.69 125 GLY A C 1
ATOM 979 O O . GLY A 1 125 ? -11.461 -3.065 20.153 1.00 97.69 125 GLY A O 1
ATOM 980 N N . ARG A 1 126 ? -9.243 -3.264 20.348 1.00 97.75 126 ARG A N 1
ATOM 981 C CA . ARG A 1 126 ? -9.193 -2.586 21.654 1.00 97.75 126 ARG A CA 1
ATOM 982 C C . ARG A 1 126 ? -9.590 -1.113 21.549 1.00 97.75 126 ARG A C 1
ATOM 984 O O . ARG A 1 126 ? -10.270 -0.612 22.444 1.00 97.75 126 ARG A O 1
ATOM 991 N N . LEU A 1 127 ? -9.163 -0.420 20.496 1.00 98.12 127 LEU A N 1
ATOM 992 C CA . LEU A 1 127 ? -9.520 0.976 20.262 1.00 98.12 127 LEU A CA 1
ATOM 993 C C . LEU A 1 127 ? -11.035 1.126 20.087 1.00 98.12 127 LEU A C 1
ATOM 995 O O . LEU A 1 127 ? -11.630 1.964 20.762 1.00 98.12 127 LEU A O 1
ATOM 999 N N . VAL A 1 128 ? -11.655 0.270 19.271 1.00 98.12 128 VAL A N 1
ATOM 1000 C CA . VAL A 1 128 ? -13.114 0.213 19.107 1.00 98.12 128 VAL A CA 1
ATOM 1001 C C . VAL A 1 128 ? -13.785 -0.045 20.452 1.00 98.12 128 VAL A C 1
ATOM 1003 O O . VAL A 1 128 ? -14.532 0.804 20.936 1.00 98.12 128 VAL A O 1
ATOM 1006 N N . TYR A 1 129 ? -13.450 -1.163 21.105 1.00 97.31 129 TYR A N 1
ATOM 1007 C CA . TYR A 1 129 ? -14.059 -1.563 22.374 1.00 97.31 129 TYR A CA 1
ATOM 1008 C C . TYR A 1 129 ? -14.000 -0.448 23.424 1.00 97.31 129 TYR A C 1
ATOM 1010 O O . TYR A 1 129 ? -15.013 -0.101 24.023 1.00 97.31 129 TYR A O 1
ATOM 1018 N N . THR A 1 130 ? -12.821 0.148 23.630 1.00 96.69 130 THR A N 1
ATOM 1019 C CA . THR A 1 130 ? -12.650 1.216 24.627 1.00 96.69 130 THR A CA 1
ATOM 1020 C C . THR A 1 130 ? -13.423 2.479 24.262 1.00 96.69 130 THR A C 1
ATOM 1022 O O . THR A 1 130 ? -14.041 3.066 25.139 1.00 96.69 130 THR A O 1
ATOM 1025 N N . THR A 1 131 ? -13.469 2.868 22.986 1.00 97.25 131 THR A N 1
ATOM 1026 C CA . THR A 1 131 ? -14.170 4.090 22.561 1.00 97.25 131 THR A CA 1
ATOM 1027 C C . THR A 1 131 ? -15.690 3.961 22.715 1.00 97.25 131 THR A C 1
ATOM 1029 O O . THR A 1 131 ? -16.332 4.883 23.219 1.00 97.25 131 THR A O 1
ATOM 1032 N N . TYR A 1 132 ? -16.275 2.810 22.365 1.00 96.12 132 TYR A N 1
ATOM 1033 C CA . TYR A 1 132 ? -17.704 2.560 22.595 1.00 96.12 132 TYR A CA 1
ATOM 1034 C C . TYR A 1 132 ? -18.034 2.388 24.080 1.00 96.12 132 TYR A C 1
ATOM 1036 O O . TYR A 1 132 ? -19.035 2.932 24.554 1.00 96.12 132 TYR A O 1
ATOM 1044 N N . HIS A 1 133 ? -17.168 1.709 24.839 1.00 94.69 133 HIS A N 1
ATOM 1045 C CA . HIS A 1 133 ? -17.326 1.576 26.285 1.00 94.69 133 HIS A CA 1
ATOM 1046 C C . HIS A 1 133 ? -17.272 2.944 26.991 1.00 94.69 133 HIS A C 1
ATOM 1048 O O . HIS A 1 133 ? -18.108 3.220 27.852 1.00 94.69 133 HIS A O 1
ATOM 1054 N N . ASP A 1 134 ? -16.346 3.833 26.608 1.00 94.94 134 ASP A N 1
ATOM 1055 C CA . ASP A 1 134 ? -16.268 5.219 27.103 1.00 94.94 134 ASP A CA 1
ATOM 1056 C C . ASP A 1 134 ? -17.563 5.992 26.783 1.00 94.94 134 ASP A C 1
ATOM 1058 O O . ASP A 1 134 ? -18.065 6.770 27.598 1.00 94.94 134 ASP A O 1
ATOM 1062 N N . ALA A 1 135 ? -18.163 5.712 25.623 1.00 94.12 135 ALA A N 1
ATOM 1063 C CA . ALA A 1 135 ? -19.454 6.247 25.205 1.00 94.12 135 ALA A CA 1
ATOM 1064 C C . ALA A 1 135 ? -20.668 5.561 25.867 1.00 94.12 135 ALA A C 1
ATOM 1066 O O . ALA A 1 135 ? -21.804 5.947 25.562 1.00 94.12 135 ALA A O 1
ATOM 1067 N N . LYS A 1 136 ? -20.440 4.595 26.772 1.00 94.88 136 LYS A N 1
ATOM 1068 C CA . LYS A 1 136 ? -21.442 3.767 27.468 1.00 94.88 136 LYS A CA 1
ATOM 1069 C C . LYS A 1 136 ? -22.334 2.945 26.530 1.00 94.88 136 LYS A C 1
ATOM 1071 O O . LYS A 1 136 ? -23.492 2.688 26.851 1.00 94.88 136 LYS A O 1
ATOM 1076 N N . ILE A 1 137 ? -21.803 2.543 25.377 1.00 92.88 137 ILE A N 1
ATOM 1077 C CA . ILE A 1 137 ? -22.476 1.674 24.408 1.00 92.88 137 ILE A CA 1
ATOM 1078 C C . ILE A 1 137 ? -21.857 0.279 24.495 1.00 92.88 137 ILE A C 1
ATOM 1080 O O . ILE A 1 137 ? -20.637 0.128 24.529 1.00 92.88 137 ILE A O 1
ATOM 1084 N N . THR A 1 138 ? -22.710 -0.744 24.530 1.00 92.62 138 THR A N 1
ATOM 1085 C CA . THR A 1 138 ? -22.272 -2.141 24.429 1.00 92.62 138 THR A CA 1
ATOM 1086 C C . THR A 1 138 ? -22.258 -2.541 22.962 1.00 92.62 138 THR A C 1
ATOM 1088 O O . THR A 1 138 ? -23.229 -2.290 22.256 1.00 92.62 138 THR A O 1
ATOM 1091 N N . VAL A 1 139 ? -21.165 -3.154 22.524 1.00 92.12 139 VAL A N 1
ATOM 1092 C CA . VAL A 1 139 ? -20.947 -3.594 21.142 1.00 92.12 139 VAL A CA 1
ATOM 1093 C C . VAL A 1 139 ? -20.641 -5.083 21.181 1.00 92.12 139 VAL A C 1
ATOM 1095 O O . VAL A 1 139 ? -19.910 -5.529 22.074 1.00 92.12 139 VAL A O 1
ATOM 1098 N N . SER A 1 140 ? -21.230 -5.859 20.271 1.00 96.12 140 SER A N 1
ATOM 1099 C CA . SER A 1 140 ? -20.973 -7.298 20.223 1.00 96.12 140 SER A CA 1
ATOM 1100 C C . SER A 1 140 ? -19.516 -7.578 19.814 1.00 96.12 140 SER A C 1
ATOM 1102 O O . SER A 1 140 ? -18.878 -6.737 19.174 1.00 96.12 140 SER A O 1
ATOM 1104 N N . PRO A 1 141 ? -18.936 -8.731 20.186 1.00 94.62 141 PRO A N 1
ATOM 1105 C CA . PRO A 1 141 ? -17.607 -9.116 19.711 1.00 94.62 141 PRO A CA 1
ATOM 1106 C C . PRO A 1 141 ? -17.482 -9.123 18.179 1.00 94.62 141 PRO A C 1
ATOM 1108 O O . PRO A 1 141 ? -16.421 -8.777 17.657 1.00 94.62 141 PRO A O 1
ATOM 1111 N N . GLU A 1 142 ? -18.552 -9.496 17.477 1.00 96.06 142 GLU A N 1
ATOM 1112 C CA . GLU A 1 142 ? -18.657 -9.505 16.020 1.00 96.06 142 GLU A CA 1
ATOM 1113 C C . GLU A 1 142 ? -18.569 -8.083 15.450 1.00 96.06 142 GLU A C 1
ATOM 1115 O O . GLU A 1 142 ? -17.702 -7.815 14.617 1.00 96.06 142 GLU A O 1
ATOM 1120 N N . ASP A 1 143 ? -19.361 -7.151 15.984 1.00 94.94 143 ASP A N 1
ATOM 1121 C CA . ASP A 1 143 ? -19.341 -5.742 15.570 1.00 94.94 143 ASP A CA 1
ATOM 1122 C C . ASP A 1 143 ? -17.987 -5.081 15.895 1.00 94.94 143 ASP A C 1
ATOM 1124 O O . ASP A 1 143 ? -17.473 -4.273 15.124 1.00 94.94 143 ASP A O 1
ATOM 1128 N N . VAL A 1 144 ? -17.348 -5.441 17.022 1.00 96.94 144 VAL A N 1
ATOM 1129 C CA . VAL A 1 144 ? -15.988 -4.965 17.342 1.00 96.94 144 VAL A CA 1
ATOM 1130 C C . VAL A 1 144 ? -14.990 -5.414 16.274 1.00 96.94 144 VAL A C 1
ATOM 1132 O O . VAL A 1 144 ? -14.087 -4.649 15.924 1.00 96.94 144 VAL A O 1
ATOM 1135 N N . ALA A 1 145 ? -15.117 -6.645 15.775 1.00 95.19 145 ALA A N 1
ATOM 1136 C CA . ALA A 1 145 ? -14.243 -7.163 14.730 1.00 95.19 145 ALA A CA 1
ATOM 1137 C C . ALA A 1 145 ? -14.488 -6.465 13.384 1.00 95.19 145 ALA A C 1
ATOM 1139 O O . ALA A 1 145 ? -13.517 -6.100 12.717 1.00 95.19 145 ALA A O 1
ATOM 1140 N N . GLU A 1 146 ? -15.751 -6.236 13.018 1.00 97.00 146 GLU A N 1
ATOM 1141 C CA . GLU A 1 146 ? -16.137 -5.512 11.801 1.00 97.00 146 GLU A CA 1
ATOM 1142 C C . GLU A 1 146 ? -15.611 -4.070 11.817 1.00 97.00 146 GLU A C 1
ATOM 1144 O O . GLU A 1 146 ? -14.831 -3.678 10.948 1.00 97.00 146 GLU A O 1
ATOM 1149 N N . LEU A 1 147 ? -15.890 -3.318 12.884 1.00 96.94 147 LEU A N 1
ATOM 1150 C CA . LEU A 1 147 ? -15.394 -1.951 13.061 1.00 96.94 147 LEU A CA 1
ATOM 1151 C C . LEU A 1 147 ? -13.860 -1.885 13.111 1.00 96.94 147 LEU A C 1
ATOM 1153 O O . LEU A 1 147 ? -13.253 -0.928 12.629 1.00 96.94 147 LEU A O 1
ATOM 1157 N N . ALA A 1 148 ? -13.190 -2.895 13.676 1.00 97.31 148 ALA A N 1
ATOM 1158 C CA . ALA A 1 148 ? -11.730 -2.961 13.653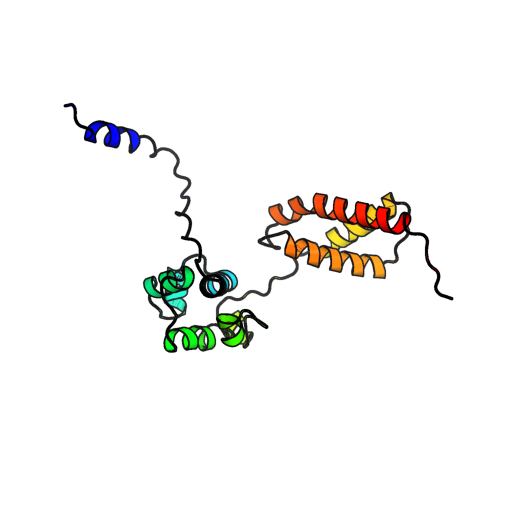 1.00 97.31 148 ALA A CA 1
ATOM 1159 C C . ALA A 1 148 ? -11.180 -3.135 12.228 1.00 97.31 148 ALA A C 1
ATOM 1161 O O . ALA A 1 148 ? -10.130 -2.569 11.918 1.00 97.31 148 ALA A O 1
ATOM 1162 N N . ALA A 1 149 ? -11.871 -3.888 11.366 1.00 95.56 149 ALA A N 1
ATOM 1163 C CA . ALA A 1 149 ? -11.519 -4.018 9.954 1.00 95.56 149 ALA A CA 1
ATOM 1164 C C . ALA A 1 149 ? -11.750 -2.704 9.188 1.00 95.56 149 ALA A C 1
ATOM 1166 O O . ALA A 1 149 ? -10.902 -2.305 8.391 1.00 95.56 149 ALA A O 1
ATOM 1167 N N . GLU A 1 150 ? -12.822 -1.970 9.490 1.00 95.38 150 GLU A N 1
ATOM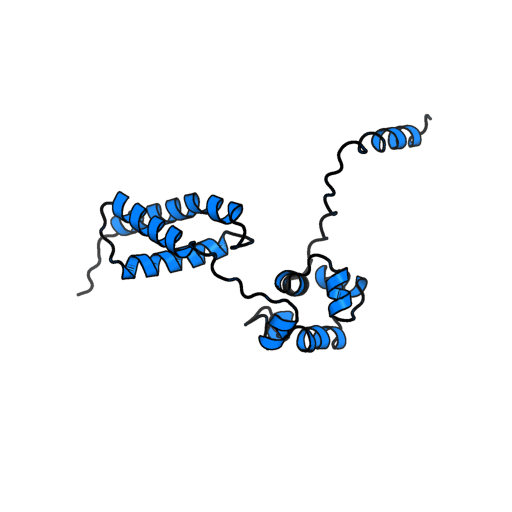 1168 C CA . GLU A 1 150 ? -13.035 -0.630 8.928 1.00 95.38 150 GLU A CA 1
ATOM 1169 C C . GLU A 1 150 ? -11.937 0.357 9.342 1.00 95.38 150 GLU A C 1
ATOM 1171 O O . GLU A 1 150 ? -11.415 1.109 8.515 1.00 95.38 150 GLU A O 1
ATOM 1176 N N . LEU A 1 151 ? -11.544 0.353 10.623 1.00 97.00 151 LEU A N 1
ATOM 1177 C CA . LEU A 1 151 ? -10.429 1.175 11.092 1.00 97.00 151 LEU A CA 1
ATOM 1178 C C . LEU A 1 151 ? -9.105 0.773 10.438 1.00 97.00 151 LEU A C 1
ATOM 1180 O O . LEU A 1 151 ? -8.255 1.639 10.244 1.00 97.00 151 LEU A O 1
ATOM 1184 N N . TYR A 1 152 ? -8.920 -0.504 10.093 1.00 95.25 152 TYR A N 1
ATOM 1185 C CA . TYR A 1 152 ? -7.749 -0.951 9.344 1.00 95.25 152 TYR A CA 1
ATOM 1186 C C . TYR A 1 152 ? -7.722 -0.344 7.936 1.00 95.25 152 TYR A C 1
ATOM 1188 O O . TYR A 1 152 ? -6.695 0.209 7.555 1.00 95.25 152 TYR A O 1
ATOM 1196 N N . GLY A 1 153 ? -8.846 -0.349 7.211 1.00 90.94 153 GLY A N 1
ATOM 1197 C CA . GLY A 1 153 ? -8.947 0.326 5.910 1.00 90.94 153 GLY A CA 1
ATOM 1198 C C . GLY A 1 153 ? -8.618 1.820 6.006 1.00 90.94 153 GLY A C 1
ATOM 1199 O O . GLY A 1 153 ? -7.744 2.312 5.298 1.00 90.94 153 GLY A O 1
ATOM 1200 N N . LYS A 1 154 ? -9.213 2.524 6.980 1.00 93.56 154 LYS A N 1
ATOM 1201 C CA . LYS A 1 154 ? -8.910 3.945 7.251 1.00 93.56 154 LYS A CA 1
ATOM 1202 C C . LYS A 1 154 ? -7.438 4.170 7.609 1.00 93.56 154 LYS A C 1
ATOM 1204 O O . LYS A 1 154 ? -6.854 5.173 7.220 1.00 93.56 154 LYS A O 1
ATOM 1209 N N . LEU A 1 155 ? -6.824 3.257 8.361 1.00 93.25 155 LEU A N 1
ATOM 1210 C CA . LEU A 1 155 ? -5.403 3.334 8.692 1.00 93.25 155 LEU A CA 1
ATOM 1211 C C . LEU A 1 155 ? -4.536 3.219 7.433 1.00 93.25 155 LEU A C 1
ATOM 1213 O O . LEU A 1 155 ? -3.605 4.004 7.293 1.00 93.25 155 LEU A O 1
ATOM 1217 N N . GLN A 1 156 ? -4.852 2.293 6.519 1.00 88.88 156 GLN A N 1
ATOM 1218 C CA . GLN A 1 156 ? -4.123 2.126 5.254 1.00 88.88 156 GLN A CA 1
ATOM 1219 C C . GLN A 1 156 ? -4.176 3.375 4.365 1.00 88.88 156 GLN A C 1
ATOM 1221 O O . GLN A 1 156 ? -3.228 3.631 3.633 1.00 88.88 156 GLN A O 1
ATOM 1226 N N . GLU A 1 157 ? -5.250 4.161 4.440 1.00 87.75 157 GLU A N 1
ATOM 1227 C CA . GLU A 1 157 ? -5.360 5.436 3.719 1.00 87.75 157 GLU A CA 1
ATOM 1228 C C . GLU A 1 157 ? -4.502 6.554 4.335 1.00 87.75 157 GLU A C 1
ATOM 1230 O O . GLU A 1 157 ? -4.134 7.505 3.646 1.00 87.75 157 GLU A O 1
ATOM 1235 N N . LEU A 1 158 ? -4.204 6.468 5.635 1.00 90.25 158 LEU A N 1
ATOM 1236 C CA . LEU A 1 158 ? -3.517 7.519 6.390 1.00 90.25 158 LEU A CA 1
ATOM 1237 C C . LEU A 1 158 ? -1.997 7.334 6.451 1.00 90.25 158 LEU A C 1
ATOM 1239 O O . LEU A 1 158 ? -1.283 8.331 6.558 1.00 90.25 158 LEU A O 1
ATOM 1243 N N . VAL A 1 159 ? -1.506 6.092 6.401 1.00 87.88 159 VAL A N 1
ATOM 1244 C CA . VAL A 1 159 ? -0.073 5.773 6.526 1.00 87.88 159 VAL A CA 1
ATOM 1245 C C . VAL A 1 159 ? 0.572 5.494 5.171 1.00 87.88 159 VAL A C 1
ATOM 1247 O O . VAL A 1 159 ? -0.049 4.925 4.277 1.00 87.88 159 VAL A O 1
ATOM 1250 N N . GLN A 1 160 ? 1.842 5.863 5.024 1.00 80.69 160 GLN A N 1
ATOM 1251 C CA . GLN A 1 160 ? 2.667 5.525 3.867 1.00 80.69 160 GLN A CA 1
ATOM 1252 C C . GLN A 1 160 ? 3.172 4.080 3.935 1.00 80.69 160 GLN A C 1
ATOM 1254 O O . GLN A 1 160 ? 3.200 3.399 2.909 1.00 80.69 160 GLN A O 1
ATOM 1259 N N . ASP A 1 161 ? 3.557 3.598 5.122 1.00 80.50 161 ASP A N 1
ATOM 1260 C CA . ASP A 1 161 ? 3.940 2.202 5.350 1.00 80.50 161 ASP A CA 1
ATOM 1261 C C . ASP A 1 161 ? 3.232 1.629 6.583 1.00 80.50 161 ASP A C 1
ATOM 1263 O O . ASP A 1 161 ? 3.556 1.926 7.730 1.00 80.50 161 ASP A O 1
ATOM 1267 N N . ILE A 1 162 ? 2.298 0.704 6.350 1.00 85.44 162 ILE A N 1
ATOM 1268 C CA . ILE A 1 162 ? 1.566 0.002 7.414 1.00 85.44 162 ILE A CA 1
ATOM 1269 C C . ILE A 1 162 ? 2.474 -0.841 8.329 1.00 85.44 162 ILE A C 1
ATOM 1271 O O . ILE A 1 162 ? 2.038 -1.290 9.387 1.00 85.44 162 ILE A O 1
ATOM 1275 N N . ASN A 1 163 ? 3.728 -1.089 7.943 1.00 84.56 163 ASN A N 1
ATOM 1276 C CA . ASN A 1 163 ? 4.709 -1.807 8.757 1.00 84.56 163 ASN A CA 1
ATOM 1277 C C . ASN A 1 163 ? 5.611 -0.875 9.574 1.00 84.56 163 ASN A C 1
ATOM 1279 O O . ASN A 1 163 ? 6.313 -1.363 10.470 1.00 84.56 163 ASN A O 1
ATOM 1283 N N . ASP A 1 164 ? 5.592 0.433 9.303 1.00 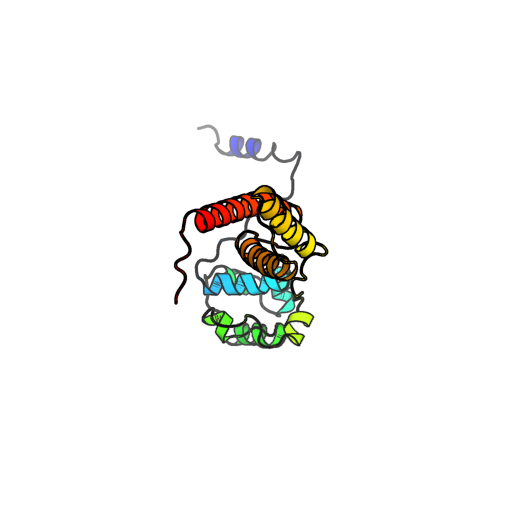86.31 164 ASP A N 1
ATOM 1284 C CA . ASP A 1 164 ? 6.258 1.420 10.141 1.00 86.31 164 ASP A CA 1
ATOM 1285 C C . ASP A 1 164 ? 5.458 1.587 11.436 1.00 86.31 164 ASP A C 1
ATOM 1287 O O . ASP A 1 164 ? 4.382 2.182 11.491 1.00 86.31 164 ASP A O 1
ATOM 1291 N N . LYS A 1 165 ? 5.994 1.015 12.515 1.00 89.50 165 LYS A N 1
ATOM 1292 C CA . LYS A 1 165 ? 5.342 1.046 13.825 1.00 89.50 165 LYS A CA 1
ATOM 1293 C C . LYS A 1 165 ? 5.194 2.468 14.352 1.00 89.50 165 LYS A C 1
ATOM 1295 O O . LYS A 1 165 ? 4.231 2.725 15.062 1.00 89.50 165 LYS A O 1
ATOM 1300 N N . GLU A 1 166 ? 6.134 3.362 14.069 1.00 90.25 166 GLU A N 1
ATOM 1301 C CA . GLU A 1 166 ? 6.078 4.729 14.582 1.00 90.25 166 GLU A CA 1
ATOM 1302 C C . GLU A 1 166 ? 4.979 5.514 13.865 1.00 90.25 166 GLU A C 1
ATOM 1304 O O . GLU A 1 166 ? 4.144 6.134 14.526 1.00 90.25 166 GLU A O 1
ATOM 1309 N N . GLU A 1 167 ? 4.916 5.403 12.535 1.00 91.56 167 GLU A N 1
ATOM 1310 C CA . GLU A 1 167 ? 3.863 6.015 11.716 1.00 91.56 167 GLU A CA 1
ATOM 1311 C C . GLU A 1 167 ? 2.469 5.487 12.088 1.00 91.56 167 GLU A C 1
ATOM 1313 O O . GLU A 1 167 ? 1.530 6.258 12.329 1.00 91.56 167 GLU A O 1
ATOM 1318 N N . VAL A 1 168 ? 2.343 4.161 12.195 1.00 93.69 168 VAL A N 1
ATOM 1319 C CA . VAL A 1 168 ? 1.099 3.506 12.596 1.00 93.69 168 VAL A CA 1
ATOM 1320 C C . VAL A 1 168 ? 0.651 3.993 13.968 1.00 93.69 168 VAL A C 1
ATOM 1322 O O . VAL A 1 168 ? -0.471 4.480 14.082 1.00 93.69 168 VAL A O 1
ATOM 1325 N N . GLU A 1 169 ? 1.495 3.924 15.005 1.00 94.25 169 GLU A N 1
ATOM 1326 C CA . GLU A 1 169 ? 1.095 4.352 16.354 1.00 94.25 169 GLU A CA 1
ATOM 1327 C C . GLU A 1 169 ? 0.755 5.849 16.417 1.00 94.25 169 GLU A C 1
ATOM 1329 O O . GLU A 1 169 ? -0.182 6.227 17.126 1.00 94.25 169 GLU A O 1
ATOM 1334 N N . ALA A 1 170 ? 1.448 6.699 15.651 1.00 95.81 170 ALA A N 1
ATOM 1335 C CA . ALA A 1 170 ? 1.158 8.132 15.575 1.00 95.81 170 ALA A CA 1
ATOM 1336 C C . ALA A 1 170 ? -0.239 8.434 15.000 1.00 95.81 170 ALA A C 1
ATOM 1338 O O . ALA A 1 170 ? -0.814 9.485 15.290 1.00 95.81 170 ALA A O 1
ATOM 1339 N N . THR A 1 171 ? -0.817 7.500 14.241 1.00 96.44 171 THR A N 1
ATOM 1340 C CA . THR A 1 171 ? -2.121 7.657 13.582 1.00 96.44 171 THR A CA 1
ATOM 1341 C C . THR A 1 171 ? -3.298 7.235 14.478 1.00 96.44 171 THR A C 1
ATOM 1343 O O . THR A 1 171 ? -4.430 7.692 14.290 1.00 96.44 171 THR A O 1
ATOM 1346 N N . PHE A 1 172 ? -3.062 6.435 15.527 1.00 97.06 172 PHE A N 1
ATOM 1347 C CA . PHE A 1 172 ? -4.122 5.944 16.427 1.00 97.06 172 PHE A CA 1
ATOM 1348 C C . PHE A 1 172 ? -4.958 7.046 17.101 1.00 97.06 172 PHE A C 1
ATOM 1350 O O . PHE A 1 172 ? -6.182 6.893 17.165 1.00 97.06 172 PHE A O 1
ATOM 1357 N N . PRO A 1 173 ? -4.378 8.159 17.599 1.00 97.69 173 PRO A N 1
ATOM 1358 C CA . PRO A 1 173 ? -5.167 9.246 18.178 1.00 97.69 173 PRO A CA 1
ATOM 1359 C C . PRO A 1 173 ? -6.169 9.859 17.193 1.00 97.69 173 PRO A C 1
ATOM 1361 O O . PRO A 1 173 ? -7.286 10.197 17.587 1.00 97.69 173 PRO A O 1
ATOM 1364 N N . LEU A 1 174 ? -5.798 9.960 15.912 1.00 97.19 174 LEU A N 1
ATOM 1365 C CA . LEU A 1 174 ? -6.683 10.469 14.867 1.00 97.19 174 LEU A CA 1
ATOM 1366 C C . LEU A 1 174 ? -7.833 9.494 14.591 1.00 97.19 174 LEU A C 1
ATOM 1368 O O . LEU A 1 174 ? -8.989 9.912 14.539 1.00 97.19 174 LEU A O 1
ATOM 1372 N N . LEU A 1 175 ? -7.539 8.193 14.501 1.00 97.56 175 LEU A N 1
ATOM 1373 C CA . LEU A 1 175 ? -8.570 7.157 14.370 1.00 97.56 175 LEU A CA 1
ATOM 1374 C C . LEU A 1 175 ? -9.550 7.181 15.548 1.00 97.56 175 LEU A C 1
ATOM 1376 O O . LEU A 1 175 ? -10.760 7.111 15.334 1.00 97.56 175 LEU A O 1
ATOM 1380 N N . LYS A 1 176 ? -9.046 7.350 16.782 1.00 97.62 176 LYS A N 1
ATOM 1381 C CA . LYS A 1 176 ? -9.894 7.501 17.974 1.00 97.62 176 LYS A CA 1
ATOM 1382 C C . LYS A 1 176 ? -10.841 8.690 17.825 1.00 97.62 176 LYS A C 1
ATOM 1384 O O . LYS A 1 176 ? -12.038 8.542 18.039 1.00 97.62 176 LYS A O 1
ATOM 1389 N N . LEU A 1 177 ? -10.310 9.853 17.439 1.00 97.00 177 LEU A N 1
ATOM 1390 C CA . LEU A 1 177 ? -11.092 11.078 17.259 1.00 97.00 177 LEU A CA 1
ATOM 1391 C C . LEU A 1 177 ? -12.196 10.904 16.209 1.00 97.00 177 LEU A C 1
ATOM 1393 O O . LEU A 1 177 ? -13.329 11.328 16.436 1.00 97.00 177 LEU A O 1
ATOM 1397 N N . HIS A 1 178 ? -11.880 10.285 15.069 1.00 95.38 178 HIS A N 1
ATOM 1398 C CA . HIS A 1 178 ? -12.862 10.006 14.022 1.00 95.38 178 HIS A CA 1
ATOM 1399 C C . HIS A 1 178 ? -13.968 9.073 14.517 1.00 95.38 178 HIS A C 1
ATOM 1401 O O . HIS A 1 178 ? -15.143 9.368 14.307 1.00 95.38 178 HIS A O 1
ATOM 1407 N N . LEU A 1 179 ? -13.606 8.003 15.228 1.00 96.81 179 LEU A N 1
ATOM 1408 C CA . LEU A 1 179 ? -14.581 7.067 15.778 1.00 96.81 179 LEU A CA 1
ATOM 1409 C C . LEU A 1 179 ? -15.481 7.728 16.831 1.00 96.81 179 LEU A C 1
ATOM 1411 O O . LEU A 1 179 ? -16.691 7.539 16.813 1.00 96.81 179 LEU A O 1
ATOM 1415 N N . THR A 1 180 ? -14.916 8.548 17.721 1.00 96.56 180 THR A N 1
ATOM 1416 C CA . THR A 1 180 ? -15.698 9.306 18.709 1.00 96.56 180 THR A CA 1
ATOM 1417 C C . THR A 1 180 ? -16.726 10.213 18.034 1.00 96.56 180 THR A C 1
ATOM 1419 O O . THR A 1 180 ? -17.896 10.181 18.407 1.00 96.56 180 THR A O 1
ATOM 1422 N N . ARG A 1 181 ? -16.326 10.959 16.996 1.00 95.62 181 ARG A N 1
ATOM 1423 C CA . ARG A 1 181 ? -17.244 11.816 16.227 1.00 95.62 181 ARG A CA 1
ATOM 1424 C C . ARG A 1 181 ? -18.337 11.019 15.518 1.00 95.62 181 ARG A C 1
ATOM 1426 O O . ARG A 1 181 ? -19.472 11.478 15.461 1.00 95.62 181 ARG A O 1
ATOM 1433 N N . GLN A 1 182 ? -18.002 9.843 14.989 1.00 92.50 182 GLN A N 1
ATOM 1434 C CA . GLN A 1 182 ? -18.973 8.947 14.363 1.00 92.50 182 GLN A CA 1
ATOM 1435 C C . GLN A 1 182 ? -20.034 8.493 15.378 1.00 92.50 182 GLN A C 1
ATOM 1437 O O . GLN A 1 182 ? -21.223 8.668 15.133 1.00 92.50 182 GLN A O 1
ATOM 1442 N N . ILE A 1 183 ? -19.608 8.029 16.557 1.00 93.69 183 ILE A N 1
ATOM 1443 C CA . ILE A 1 183 ? -20.515 7.619 17.641 1.00 93.69 183 ILE A CA 1
ATOM 1444 C C . ILE A 1 183 ? -21.415 8.781 18.089 1.00 93.69 183 ILE A C 1
ATOM 1446 O O . ILE A 1 183 ? -22.600 8.595 18.362 1.00 93.69 183 ILE A O 1
ATOM 1450 N N . GLU A 1 184 ? -20.870 9.994 18.199 1.00 92.25 184 GLU A N 1
ATOM 1451 C CA . GLU A 1 184 ? -21.644 11.189 18.558 1.00 92.25 184 GLU A CA 1
ATOM 1452 C C . GLU A 1 184 ? -22.684 11.552 17.487 1.00 92.25 184 GLU A C 1
ATOM 1454 O O . GLU A 1 184 ? -23.820 11.900 17.823 1.00 92.25 184 GLU A O 1
ATOM 1459 N N . ALA A 1 185 ? -22.326 11.438 16.207 1.00 90.56 185 ALA A N 1
ATOM 1460 C CA . ALA A 1 185 ? -23.240 11.681 15.096 1.00 90.56 185 ALA A CA 1
ATOM 1461 C C . ALA A 1 185 ? -24.398 10.668 15.082 1.00 90.56 185 ALA A C 1
ATOM 1463 O O . ALA A 1 185 ? -25.557 11.075 15.009 1.00 90.56 185 ALA A O 1
ATOM 1464 N N . GLU A 1 186 ? -24.096 9.378 15.258 1.00 87.06 186 GLU A N 1
ATOM 1465 C CA . GLU A 1 186 ? -25.086 8.293 15.335 1.00 87.06 186 GLU A CA 1
ATOM 1466 C C . GLU A 1 186 ? -26.048 8.473 16.522 1.00 87.06 186 GLU A C 1
ATOM 1468 O O . GLU A 1 186 ? -27.244 8.228 16.394 1.00 87.06 186 GLU A O 1
ATOM 1473 N N . LYS A 1 187 ? -25.570 8.990 17.664 1.00 80.62 187 LYS A N 1
ATOM 1474 C CA . LYS A 1 187 ? -26.430 9.335 18.815 1.00 80.62 187 LYS A CA 1
ATOM 1475 C C . LYS A 1 187 ? -27.380 10.505 18.549 1.00 80.62 187 LYS A C 1
ATOM 1477 O O . LYS A 1 187 ? -28.406 10.614 19.219 1.00 80.62 187 LYS A O 1
ATOM 1482 N N . THR A 1 188 ? -27.017 11.412 17.643 1.00 74.94 188 THR A N 1
ATOM 1483 C CA . THR A 1 188 ? -27.756 12.663 17.395 1.00 74.94 188 THR A CA 1
ATOM 1484 C C . THR A 1 188 ? -28.817 12.501 16.298 1.00 74.94 188 THR A C 1
ATOM 1486 O O . THR A 1 188 ? -29.719 13.330 16.183 1.00 74.94 188 THR A O 1
ATOM 1489 N N . GLN A 1 189 ? -28.760 11.420 15.518 1.00 56.66 189 GLN A N 1
ATOM 1490 C CA . GLN A 1 189 ? -29.800 11.054 14.559 1.00 56.66 189 GLN A CA 1
ATOM 1491 C C . GLN A 1 189 ? -30.837 10.138 15.233 1.00 56.66 189 GLN A C 1
ATOM 1493 O O . GLN A 1 189 ? -30.498 9.028 15.638 1.00 56.66 189 GLN A O 1
ATOM 1498 N N . PRO A 1 190 ? -32.105 10.571 15.392 1.00 47.62 190 PRO A N 1
ATOM 1499 C CA . PRO A 1 190 ? -33.142 9.692 15.914 1.00 47.62 190 PRO A CA 1
ATOM 1500 C C . PRO A 1 190 ? -33.339 8.519 14.950 1.00 47.62 190 PRO A C 1
ATOM 1502 O O . PRO A 1 190 ? -33.435 8.723 13.739 1.00 47.62 190 PRO A O 1
ATOM 1505 N N . ALA A 1 191 ? -33.404 7.304 15.499 1.00 45.47 191 ALA A N 1
ATOM 1506 C CA . ALA A 1 191 ? -33.731 6.092 14.762 1.00 45.47 191 ALA A CA 1
ATOM 1507 C C . ALA A 1 191 ? -35.039 6.306 13.988 1.00 45.47 191 ALA A C 1
ATOM 1509 O O . ALA A 1 191 ? -36.122 6.354 14.572 1.00 45.47 191 ALA A O 1
ATOM 1510 N N . ILE A 1 192 ? -34.940 6.455 12.668 1.00 42.78 192 ILE A N 1
ATOM 1511 C CA . ILE A 1 192 ? -36.088 6.277 11.788 1.00 42.78 192 ILE A CA 1
ATOM 1512 C C . ILE A 1 192 ? -36.261 4.766 11.691 1.00 42.78 192 ILE A C 1
ATOM 1514 O O . ILE A 1 192 ? -35.677 4.111 10.832 1.00 42.78 192 ILE A O 1
ATOM 1518 N N . THR A 1 193 ? -36.994 4.207 12.649 1.00 40.78 193 THR A N 1
ATOM 1519 C CA . THR A 1 193 ? -37.529 2.854 12.555 1.00 40.78 193 THR A CA 1
ATOM 1520 C C . THR A 1 193 ? -38.393 2.813 11.295 1.00 40.78 193 THR A C 1
ATOM 1522 O O . THR A 1 193 ? -39.403 3.512 11.218 1.00 40.78 193 THR A O 1
ATOM 1525 N N . GLN A 1 194 ? -37.952 2.081 10.273 1.00 39.38 194 GLN A N 1
ATOM 1526 C CA . GLN A 1 194 ? -38.814 1.713 9.156 1.00 39.38 194 GLN A CA 1
ATOM 1527 C C . GLN A 1 194 ? -39.717 0.571 9.636 1.00 39.38 194 GLN A C 1
ATOM 1529 O O . GLN A 1 194 ? -39.212 -0.504 9.965 1.00 39.38 194 GLN A O 1
ATOM 1534 N N . ASP A 1 195 ? -41.015 0.871 9.736 1.00 40.91 195 ASP A N 1
ATOM 1535 C CA . ASP A 1 195 ? -42.124 -0.096 9.786 1.00 40.91 195 ASP A CA 1
ATOM 1536 C C . ASP A 1 195 ? -42.240 -0.887 8.469 1.00 40.91 195 ASP A C 1
ATOM 1538 O O . ASP A 1 195 ? -41.948 -0.302 7.394 1.00 40.91 195 ASP A O 1
#

Secondary structure (DSSP, 8-state):
---THHHHHHHTTSS-S-----PPPPPPPSSHHHHHHHHHHHHTT--SHHHHHHHHT--HHHHHHHHHTSSPPPHHHHHHHHHHH-B-HHHHHH--S-SBS-HHHHHHTT----PPPTTHHHHHHHHHHHHHHHTT----HHHHHHHHHHHHHHHHHH-S-TT-HHHHHHHHHHHHHHHHHHHHHHHHS------

Organism: Bartonella vinsonii (NCBI:txid33047)

InterPro domains:
  IPR001387 Cro/C1-type, helix-turn-helix domain [PF01381] (38-92)
  IPR001387 Cro/C1-type, helix-turn-helix domain [PS50943] (50-92)
  IPR001387 Cro/C1-type, helix-turn-helix domain [SM00530] (36-92)
  IPR001387 Cro/C1-type, helix-turn-helix domain [cd00093] (34-92)
  IPR010982 Lambda repressor-like, DNA-binding domain superfamily [G3DSA:1.10.260.40] (30-102)
  IPR010982 Lambda repressor-like, DNA-binding domain superfamily [SSF47413] (30-98)

Foldseek 3Di:
DDDPVVVVVVVVPPVPPDDPPDPDDQAAAPDVLLCLLVVLCVQLPNPALCVVCVQLVHDSVLSSCSNNVVDDDDPSSLVSCCVQQQADPCCSPPVDDDGHPDPVNNVVSRRDPQDQPPCLLVVLLVLQCVLCVVVVHDDDSVRSSVSSVVLVVVLVVQDPRSPPPVRSVVCSVVSSVVVNVVVVVVVVDPDPPDD